Protein AF-A0AA36CEV0-F1 (afdb_monomer_lite)

Organism: NCBI:txid96644

Sequence (222 aa):
MLLPILEVFPPARLTFHHRRHSRRSSLRASFLLAGQSLRKILLIAPLSRHKCCLGCVSLRDAVPLICVIEIIMMAWCAMFAIDFAVNDGVLFFTRELEGRGQRISACLAVFVACSLVVIAVTLFAWYYRRKSFYVLHVLWQLVFVSYVFFLVYLLLMRIFVYKNDASRKIMIPSAITIAVFCTFIGICEMWWLFIMVDALLYDDQKSSRRTSDNEYPSRPHN

pLDDT: mean 70.56, std 20.77, range [30.22, 95.75]

Radius of gyration: 29.28 Å; chains: 1; bounding box: 102×56×80 Å

Foldseek 3Di:
DDDDDDDDDDDDDDDDDDDPDPPPVVVVVVVVVVVVVVVVLPDDDPDDPDADPDHPDDLLNVLVVVLVVLVVVLVVLLVQLVVLVVQVQPDPQFPPRHVPSPVVSVVSVVVSVVSVVLSVLSVVCSVVVPLVSLVVVLVNLVVVLVVLVVVLVVLVCCLPVVVPVPVGGRPNVVSVVSSVVSVVVSVVSVVVSVSSVCVSPPVVVVVVVVVVVVPDDDDDDD

Secondary structure (DSSP, 8-state):
-------------------TTTTHHHHHHHHHHHHHHHHHHTTS-S--SSS-SSTT--HHHHHHHHHHHHHHHHHHHHHHHHHHHHTTT-BTTBSTTTT-HHHHHHHHHHHHHHHHHHHHHHHHHHHTT-GGGHHHHHHHHHHHHHHHHHHHHHHHHHHHTSTT-TTS---HHHHHHHHHHHHHHHHHHHHHHHHHHHHHHHHHHHHHHHHHTTSS------

Structure (mmCIF, N/CA/C/O backbone):
data_AF-A0AA36CEV0-F1
#
_entry.id   AF-A0AA36CEV0-F1
#
loop_
_atom_site.group_PDB
_atom_site.id
_atom_site.type_symbol
_atom_site.label_atom_id
_atom_site.label_alt_id
_atom_site.label_comp_id
_atom_site.label_asym_id
_atom_site.label_entity_id
_atom_site.label_seq_id
_atom_site.pdbx_PDB_ins_code
_atom_site.Cartn_x
_atom_site.Cartn_y
_atom_site.Cartn_z
_atom_site.occupancy
_atom_site.B_iso_or_equiv
_atom_site.auth_seq_id
_atom_site.auth_comp_id
_atom_site.auth_asym_id
_atom_site.auth_atom_id
_atom_site.pdbx_PDB_model_num
ATOM 1 N N . MET A 1 1 ? -74.747 17.725 29.482 1.00 35.94 1 MET A N 1
ATOM 2 C CA . MET A 1 1 ? -74.414 18.023 30.891 1.00 35.94 1 MET A CA 1
ATOM 3 C C . MET A 1 1 ? -73.458 19.211 30.873 1.00 35.94 1 MET A C 1
ATOM 5 O O . MET A 1 1 ? -72.502 19.139 30.120 1.00 35.94 1 MET A O 1
ATOM 9 N N . LEU A 1 2 ? -73.815 20.304 31.556 1.00 32.31 2 LEU A N 1
ATOM 10 C CA . LEU A 1 2 ? -73.087 21.577 31.767 1.00 32.31 2 LEU A CA 1
ATOM 11 C C . LEU A 1 2 ? -71.820 21.897 30.926 1.00 32.31 2 LEU A C 1
ATOM 13 O O . LEU A 1 2 ? -70.733 21.398 31.196 1.00 32.31 2 LEU A O 1
ATOM 17 N N . LEU A 1 3 ? -71.971 22.867 30.014 1.00 35.03 3 LEU A N 1
ATOM 18 C CA . LEU A 1 3 ? -71.009 23.970 29.792 1.00 35.03 3 LEU A CA 1
ATOM 19 C C . LEU A 1 3 ? -71.213 25.024 30.917 1.00 35.03 3 LEU A C 1
ATOM 21 O O . LEU A 1 3 ? -72.284 24.982 31.536 1.00 35.03 3 LEU A O 1
ATOM 25 N N . PRO A 1 4 ? -70.256 25.927 31.247 1.00 48.84 4 PRO A N 1
ATOM 26 C CA . PRO A 1 4 ? -69.634 26.931 30.352 1.00 48.84 4 PRO A CA 1
ATOM 27 C C . PRO A 1 4 ? -68.075 26.940 30.482 1.00 48.84 4 PRO A C 1
ATOM 29 O O . PRO A 1 4 ? -67.533 25.912 30.871 1.00 48.84 4 PRO A O 1
ATOM 32 N N . ILE A 1 5 ? -67.250 27.952 30.141 1.00 34.59 5 ILE A N 1
ATOM 33 C CA . ILE A 1 5 ? -67.443 29.375 29.770 1.00 34.59 5 ILE A CA 1
ATOM 34 C C . ILE A 1 5 ? -66.313 29.889 28.824 1.00 34.59 5 ILE A C 1
ATOM 36 O O . ILE A 1 5 ? -65.571 29.088 28.261 1.00 34.59 5 ILE A O 1
ATOM 40 N N . LEU A 1 6 ? -66.240 31.208 28.601 1.00 30.22 6 LEU A N 1
ATOM 41 C CA . LEU A 1 6 ? -65.290 31.963 27.758 1.00 30.22 6 LEU A CA 1
ATOM 42 C C . LEU A 1 6 ? -63.924 32.164 28.491 1.00 30.22 6 LEU A C 1
ATOM 44 O O . LEU A 1 6 ? -63.806 31.750 29.640 1.00 30.22 6 LEU A O 1
ATOM 48 N N . GLU A 1 7 ? -62.827 32.745 27.975 1.00 30.89 7 GLU A N 1
ATOM 49 C CA . GLU A 1 7 ? -62.503 33.653 26.839 1.00 30.89 7 GLU A CA 1
ATOM 50 C C . GLU A 1 7 ? -60.950 33.529 26.564 1.00 30.89 7 GLU A C 1
ATOM 52 O O . GLU A 1 7 ? -60.333 32.666 27.185 1.00 30.89 7 GLU A O 1
ATOM 57 N N . VAL A 1 8 ? -60.157 34.215 25.709 1.00 32.31 8 VAL A N 1
ATOM 58 C CA . VAL A 1 8 ? -60.214 35.426 24.845 1.00 32.31 8 VAL A CA 1
ATOM 59 C C . VAL A 1 8 ? -59.292 35.242 23.607 1.00 32.31 8 VAL A C 1
ATOM 61 O O . VAL A 1 8 ? -58.334 34.473 23.649 1.00 32.31 8 VAL A O 1
ATOM 64 N N . PHE A 1 9 ? -59.520 36.005 22.529 1.00 31.89 9 PHE A N 1
ATOM 65 C CA . PHE A 1 9 ? -58.636 36.223 21.358 1.00 31.89 9 PHE A CA 1
ATOM 66 C C . PHE A 1 9 ? -58.859 37.668 20.832 1.00 31.89 9 PHE A C 1
ATOM 68 O O . PHE A 1 9 ? -59.974 38.163 20.985 1.00 31.89 9 PHE A O 1
ATOM 75 N N . PRO A 1 10 ? -57.960 38.290 20.032 1.00 57.06 10 PRO A N 1
ATOM 76 C CA . PRO A 1 10 ? -56.497 38.415 20.096 1.00 57.06 10 PRO A CA 1
ATOM 77 C C . PRO A 1 10 ? -56.125 39.930 20.297 1.00 57.06 10 PRO A C 1
ATOM 79 O O . PRO A 1 10 ? -56.764 40.491 21.184 1.00 57.06 10 PRO A O 1
ATOM 82 N N . PRO A 1 11 ? -55.161 40.649 19.633 1.00 44.03 11 PRO A N 1
ATOM 8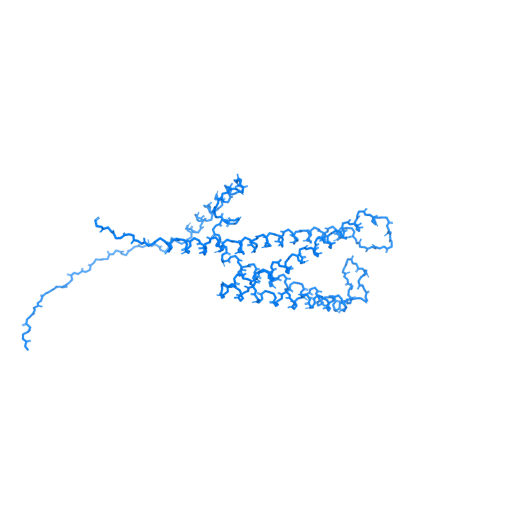3 C CA . PRO A 1 11 ? -54.731 40.619 18.218 1.00 44.03 11 PRO A CA 1
ATOM 84 C C . PRO A 1 11 ? -53.193 40.586 17.988 1.00 44.03 11 PRO A C 1
ATOM 86 O O . PRO A 1 11 ? -52.391 40.490 18.913 1.00 44.03 11 PRO A O 1
ATOM 89 N N . ALA A 1 12 ? -52.767 40.658 16.720 1.00 34.41 12 ALA A N 1
ATOM 90 C CA . ALA A 1 12 ? -51.364 40.559 16.293 1.00 34.41 12 ALA A CA 1
ATOM 91 C C . ALA A 1 12 ? -50.589 41.900 16.280 1.00 34.41 12 ALA A C 1
ATOM 93 O O . ALA A 1 12 ? -51.172 42.979 16.178 1.00 34.41 12 ALA A O 1
ATOM 94 N N . ARG A 1 13 ? -49.246 41.823 16.244 1.00 31.09 13 ARG A N 1
ATOM 95 C CA . ARG A 1 13 ? -48.356 42.904 15.767 1.00 31.09 13 ARG A CA 1
ATOM 96 C C . ARG A 1 13 ? -47.273 42.361 14.834 1.00 31.09 13 ARG A C 1
ATOM 98 O O . ARG A 1 13 ? -46.694 41.312 15.094 1.00 31.09 13 ARG A O 1
ATOM 105 N N . LEU A 1 14 ? -46.993 43.099 13.759 1.00 36.56 14 LEU A N 1
ATOM 106 C CA . LEU A 1 14 ? -45.949 42.774 12.786 1.00 36.56 14 LEU A CA 1
ATOM 107 C C . LEU A 1 14 ? -44.573 43.267 13.259 1.00 36.56 14 LEU A C 1
ATOM 109 O O . LEU A 1 14 ? -44.447 44.400 13.716 1.00 36.56 14 LEU A O 1
ATOM 113 N N . THR A 1 15 ? -43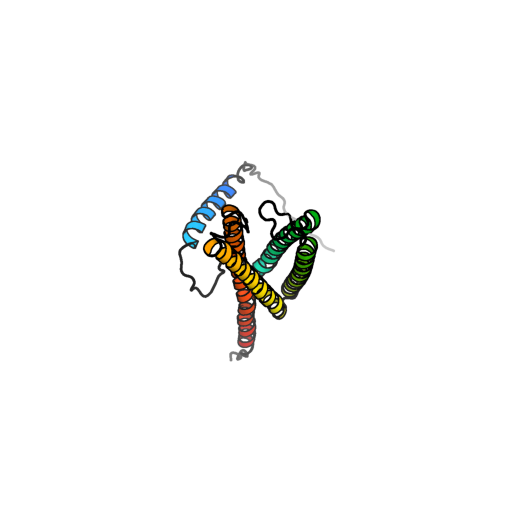.529 42.481 12.992 1.00 35.69 15 THR A N 1
ATOM 114 C CA . THR A 1 15 ? -42.127 42.941 12.917 1.00 35.69 15 THR A CA 1
ATOM 115 C C . THR A 1 15 ? -41.429 42.333 11.695 1.00 35.69 15 THR A C 1
ATOM 117 O O . THR A 1 15 ? -40.500 41.533 11.785 1.00 35.69 15 THR A O 1
ATOM 120 N N . PHE A 1 16 ? -41.890 42.717 10.504 1.00 36.44 16 PHE A N 1
ATOM 121 C CA . PHE A 1 16 ? -41.274 42.320 9.237 1.00 36.44 16 PHE A CA 1
ATOM 122 C C . PHE A 1 16 ? -40.122 43.273 8.885 1.00 36.44 16 PHE A C 1
ATOM 124 O O . PHE A 1 16 ? -40.386 44.378 8.427 1.00 36.44 16 PHE A O 1
ATOM 131 N N . HIS A 1 17 ? -38.853 42.870 9.049 1.00 31.14 17 HIS A N 1
ATOM 132 C CA . HIS A 1 17 ? -37.739 43.549 8.366 1.00 31.14 17 HIS A CA 1
ATOM 133 C C . HIS A 1 17 ? -36.485 42.675 8.153 1.00 31.14 17 HIS A C 1
ATOM 135 O O . HIS A 1 17 ? -35.879 42.156 9.083 1.00 31.14 17 HIS A O 1
ATOM 141 N N . HIS A 1 18 ? -36.070 42.589 6.885 1.00 40.69 18 HIS A N 1
ATOM 142 C CA . HIS A 1 18 ? -34.687 42.468 6.396 1.00 40.69 18 HIS A CA 1
ATOM 143 C C . HIS A 1 18 ? -33.657 41.603 7.166 1.00 40.69 18 HIS A C 1
ATOM 145 O O . HIS A 1 18 ? -32.935 42.099 8.031 1.00 40.69 18 HIS A O 1
ATOM 151 N N . ARG A 1 19 ? -33.393 40.370 6.682 1.00 37.12 19 ARG A N 1
ATOM 152 C CA . ARG A 1 19 ? -32.038 39.760 6.786 1.00 37.12 19 ARG A CA 1
ATOM 153 C C . ARG A 1 19 ? -31.636 38.702 5.737 1.00 37.12 19 ARG A C 1
ATOM 155 O O . ARG A 1 19 ? -30.750 37.886 6.000 1.00 37.12 19 ARG A O 1
ATOM 162 N N . ARG A 1 20 ? -32.156 38.777 4.497 1.00 38.84 20 ARG A N 1
ATOM 163 C CA . ARG A 1 20 ? -31.630 38.042 3.310 1.00 38.84 20 ARG A CA 1
ATOM 164 C C . ARG A 1 20 ? -30.228 38.536 2.864 1.00 38.84 20 ARG A C 1
ATOM 166 O O . ARG A 1 20 ? -30.014 38.859 1.707 1.00 38.84 20 ARG A O 1
ATOM 173 N N . HIS A 1 21 ? -29.263 38.595 3.781 1.00 38.81 21 HIS A N 1
ATOM 174 C CA . HIS A 1 21 ? -27.846 38.887 3.498 1.00 38.81 21 HIS A CA 1
ATOM 175 C C . HIS A 1 21 ? -26.866 38.137 4.426 1.00 38.81 21 HIS A C 1
ATOM 177 O O . HIS A 1 21 ? -25.691 37.975 4.094 1.00 38.81 21 HIS A O 1
ATOM 183 N N . SER A 1 22 ? -27.330 37.602 5.563 1.00 42.97 22 SER A N 1
ATOM 184 C CA . SER A 1 22 ? -26.470 37.049 6.624 1.00 42.97 22 SER A CA 1
ATOM 185 C C . SER A 1 22 ? -26.069 35.568 6.444 1.00 42.97 22 SER A C 1
ATOM 187 O O . SER A 1 22 ? -26.076 34.806 7.408 1.00 42.97 22 SER A O 1
ATOM 189 N N . ARG A 1 23 ? -25.711 35.138 5.222 1.00 40.09 23 ARG A N 1
ATOM 190 C CA . ARG A 1 23 ? -25.109 33.801 4.967 1.00 40.09 23 ARG A CA 1
ATOM 191 C C . ARG A 1 23 ? -23.680 33.832 4.405 1.00 40.09 23 ARG A C 1
ATOM 193 O O . ARG A 1 23 ? -22.934 32.890 4.640 1.00 40.09 23 ARG A O 1
ATOM 200 N N . ARG A 1 24 ? -23.255 34.901 3.712 1.00 42.41 24 ARG A N 1
ATOM 201 C CA . ARG A 1 24 ? -21.887 34.996 3.143 1.00 42.41 24 ARG A CA 1
ATOM 202 C C . ARG A 1 24 ? -20.823 35.502 4.132 1.00 42.41 24 ARG A C 1
ATOM 204 O O . ARG A 1 24 ? -19.645 35.221 3.937 1.00 42.41 24 ARG A O 1
ATOM 211 N N . SER A 1 25 ? -21.218 36.205 5.195 1.00 41.50 25 SER A N 1
ATOM 212 C CA . SER A 1 25 ? -20.314 36.694 6.250 1.00 41.50 25 SER A CA 1
ATOM 213 C C . SER A 1 25 ? -19.829 35.579 7.186 1.00 41.50 25 SER A C 1
ATOM 215 O O . SER A 1 25 ? -18.637 35.495 7.467 1.00 41.50 25 SER A O 1
ATOM 217 N N . SER A 1 26 ? -20.736 34.690 7.610 1.00 52.12 26 SER A N 1
ATOM 218 C CA . SER A 1 26 ? -20.443 33.575 8.526 1.00 52.12 26 SER A CA 1
ATOM 219 C C . SER A 1 26 ? -19.318 32.668 8.009 1.00 52.12 26 SER A C 1
ATOM 221 O O . SER A 1 26 ? -18.332 32.472 8.713 1.00 52.12 26 SER A O 1
ATOM 223 N N . LEU A 1 27 ? -19.403 32.199 6.758 1.00 50.50 27 LEU A N 1
ATOM 224 C CA . LEU A 1 27 ? -18.407 31.287 6.180 1.00 50.50 27 LEU A CA 1
ATOM 225 C C . LEU A 1 27 ? -16.991 31.886 6.142 1.00 50.50 27 LEU A C 1
ATOM 227 O O . LEU A 1 27 ? -16.026 31.185 6.438 1.00 50.50 27 LEU A O 1
ATOM 231 N N . ARG A 1 28 ? -16.848 33.184 5.831 1.00 47.88 28 ARG A N 1
ATOM 232 C CA . ARG A 1 28 ? -15.534 33.854 5.830 1.00 47.88 28 ARG A CA 1
ATOM 233 C C . ARG A 1 28 ? -14.958 34.002 7.241 1.00 47.88 28 ARG A C 1
ATOM 235 O O . ARG A 1 28 ? -13.761 33.795 7.416 1.00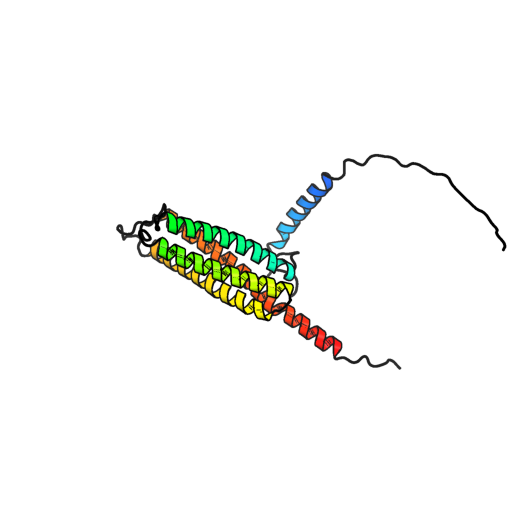 47.88 28 ARG A O 1
ATOM 242 N N . ALA A 1 29 ? -15.792 34.294 8.241 1.00 52.66 29 ALA A N 1
ATOM 243 C CA . ALA A 1 29 ? -15.356 34.332 9.638 1.00 52.66 29 ALA A CA 1
ATOM 244 C C . ALA A 1 29 ? -14.885 32.948 10.124 1.00 52.66 29 ALA A C 1
ATOM 246 O O . ALA A 1 29 ? -13.806 32.839 10.704 1.00 52.66 29 ALA A O 1
ATOM 247 N N . SER A 1 30 ? -15.632 31.881 9.813 1.00 52.47 30 SER A N 1
ATOM 248 C CA . SER A 1 30 ? -15.243 30.502 10.139 1.00 52.47 30 SER A CA 1
ATOM 249 C C . SER A 1 30 ? -13.919 30.089 9.483 1.00 52.47 30 SER A C 1
ATOM 251 O O . SER A 1 30 ? -13.073 29.506 10.156 1.00 52.47 30 SER A O 1
ATOM 253 N N . PHE A 1 31 ? -13.694 30.436 8.209 1.00 51.94 31 PHE A N 1
ATOM 254 C CA . PHE A 1 31 ? -12.428 30.144 7.520 1.00 51.94 31 PHE A CA 1
ATOM 255 C C . PHE A 1 31 ? -11.226 30.894 8.116 1.00 51.94 31 PHE A C 1
ATOM 257 O O . PHE A 1 31 ? -10.154 30.309 8.264 1.00 51.94 31 PHE A O 1
ATOM 264 N N . LEU A 1 32 ? -11.388 32.167 8.495 1.00 50.97 32 LEU A N 1
ATOM 265 C CA . LEU A 1 32 ? -10.309 32.948 9.114 1.00 50.97 32 LEU A CA 1
ATOM 266 C C . LEU A 1 32 ? -9.961 32.440 10.523 1.00 50.97 32 LEU A C 1
ATOM 268 O O . LEU A 1 32 ? -8.780 32.332 10.858 1.00 50.97 32 LEU A O 1
ATOM 272 N N . LEU A 1 33 ? -10.965 32.054 11.317 1.00 51.00 33 LEU A N 1
ATOM 273 C CA . LEU A 1 33 ? -10.760 31.433 12.631 1.00 51.00 33 LEU A CA 1
ATOM 274 C C . LEU A 1 33 ? -10.093 30.051 12.516 1.00 51.00 33 LEU A C 1
ATOM 276 O O . LEU A 1 33 ? -9.173 29.756 13.279 1.00 51.00 33 LEU A O 1
ATOM 280 N N . ALA A 1 34 ? -10.478 29.235 11.529 1.00 51.91 34 ALA A N 1
ATOM 281 C CA . ALA A 1 34 ? -9.804 27.969 11.238 1.00 51.91 34 ALA A CA 1
ATOM 282 C C . ALA A 1 34 ? -8.327 28.185 10.851 1.00 51.91 34 ALA A C 1
ATOM 284 O O . ALA A 1 34 ? -7.442 27.535 11.407 1.00 51.91 34 ALA A O 1
ATOM 285 N N . GLY A 1 35 ? -8.038 29.154 9.973 1.00 47.81 35 GLY A N 1
ATOM 286 C CA . GLY A 1 35 ? -6.669 29.497 9.568 1.00 47.81 35 GLY A CA 1
ATOM 287 C C . GLY A 1 35 ? -5.781 29.981 10.723 1.00 47.81 35 GLY A C 1
ATOM 288 O O . GLY A 1 35 ? -4.604 29.622 10.788 1.00 47.81 35 GLY A O 1
ATOM 289 N N . GLN A 1 36 ? -6.335 30.743 11.673 1.00 46.41 36 GLN A N 1
ATOM 290 C CA . GLN A 1 36 ? -5.613 31.135 12.891 1.00 46.41 36 GLN A CA 1
ATOM 291 C C . GLN A 1 36 ? -5.437 29.974 13.884 1.00 46.41 36 GLN A C 1
ATOM 293 O O . GLN A 1 36 ? -4.426 29.930 14.586 1.00 46.41 36 GLN A O 1
ATOM 298 N N . SER A 1 37 ? -6.371 29.018 13.922 1.00 47.44 37 SER A N 1
ATOM 299 C CA . SER A 1 37 ? -6.265 27.813 14.752 1.00 47.44 37 SER A CA 1
ATOM 300 C C . SER A 1 37 ? -5.142 26.882 14.275 1.00 47.44 37 SER A C 1
ATOM 302 O O . SER A 1 37 ? -4.293 26.502 15.084 1.00 47.44 37 SER A O 1
ATOM 304 N N . LEU A 1 38 ? -5.050 26.600 12.963 1.00 45.38 38 LEU A N 1
ATOM 305 C CA . LEU A 1 38 ? -4.004 25.731 12.394 1.00 45.38 38 LEU A CA 1
ATOM 306 C C . LEU A 1 38 ? -2.584 26.168 12.795 1.00 45.38 38 LEU A C 1
ATOM 308 O O . LEU A 1 38 ? -1.766 25.331 13.173 1.00 45.38 38 LEU A O 1
ATOM 312 N N . ARG A 1 39 ? -2.295 27.478 12.776 1.00 44.81 39 ARG A N 1
ATOM 313 C CA . ARG A 1 39 ? -0.961 28.013 13.112 1.00 44.81 39 ARG A CA 1
ATOM 314 C C . ARG A 1 39 ? -0.518 27.783 14.564 1.00 44.81 39 ARG A C 1
ATOM 316 O O . ARG A 1 39 ? 0.669 27.927 14.833 1.00 44.81 39 ARG A O 1
ATOM 323 N N . LYS A 1 40 ? -1.420 27.428 15.488 1.00 37.69 40 LYS A N 1
ATOM 324 C CA . LYS A 1 40 ? -1.073 27.100 16.888 1.00 37.69 40 LYS A CA 1
ATOM 325 C C . LYS A 1 40 ? -1.007 25.598 17.181 1.00 37.69 40 LYS A C 1
ATOM 327 O O . LYS A 1 40 ? -0.493 25.220 18.227 1.00 37.69 40 LYS A O 1
ATOM 332 N N . ILE A 1 41 ? -1.505 24.750 16.281 1.00 48.06 41 ILE A N 1
ATOM 333 C CA . ILE A 1 41 ? -1.546 23.289 16.472 1.00 48.06 41 ILE A CA 1
ATOM 334 C C . ILE A 1 41 ? -0.213 22.627 16.071 1.00 48.06 41 ILE A C 1
ATOM 336 O O . ILE A 1 41 ? 0.140 21.585 16.608 1.00 48.06 41 ILE A O 1
ATOM 340 N N . LEU A 1 42 ? 0.571 23.259 15.192 1.00 44.16 42 LEU A N 1
ATOM 341 C CA . LEU A 1 42 ? 1.800 22.692 14.617 1.00 44.16 42 LEU A CA 1
ATOM 342 C C . LEU A 1 42 ? 3.032 22.655 15.557 1.00 44.16 42 LEU A C 1
ATOM 344 O O . LEU A 1 42 ? 4.129 22.367 15.087 1.00 44.16 42 LEU A O 1
ATOM 348 N N . LEU A 1 43 ? 2.905 23.034 16.838 1.00 42.81 43 LEU A N 1
ATOM 349 C CA . LEU A 1 43 ? 4.065 23.430 17.661 1.00 42.81 43 LEU A CA 1
ATOM 350 C C . LEU A 1 43 ? 3.969 23.085 19.166 1.00 42.81 43 LEU A C 1
ATOM 352 O O . LEU A 1 43 ? 4.587 23.754 19.990 1.00 42.81 43 LEU A O 1
ATOM 356 N N . ILE A 1 44 ? 3.199 22.056 19.550 1.00 39.91 44 ILE A N 1
ATOM 357 C CA . ILE A 1 44 ? 3.091 21.593 20.951 1.00 39.91 44 ILE A CA 1
ATOM 358 C C . ILE A 1 44 ? 3.316 20.071 21.041 1.00 39.91 44 ILE A C 1
ATOM 360 O O . ILE A 1 44 ? 2.894 19.316 20.171 1.00 39.91 44 ILE A O 1
ATOM 364 N N . ALA A 1 45 ? 4.033 19.646 22.088 1.00 32.94 45 ALA A N 1
ATOM 365 C CA . ALA A 1 45 ? 4.679 18.337 22.223 1.00 32.94 45 ALA A CA 1
ATOM 366 C C . ALA A 1 45 ? 3.731 17.108 22.283 1.00 32.94 45 ALA A C 1
ATOM 368 O O . ALA A 1 45 ? 2.617 17.206 22.805 1.00 32.94 45 ALA A O 1
ATOM 369 N N . PRO A 1 46 ? 4.194 15.915 21.847 1.00 42.53 46 PRO A N 1
ATOM 370 C CA . PRO A 1 46 ? 3.373 14.709 21.682 1.00 42.53 46 PRO A CA 1
ATOM 371 C C . PRO A 1 46 ? 3.173 13.905 22.986 1.00 42.53 46 PRO A C 1
ATOM 373 O O . PRO A 1 46 ? 3.317 12.687 22.990 1.00 42.53 46 PRO A O 1
ATOM 376 N N . LEU A 1 47 ? 2.873 14.564 24.114 1.00 43.25 47 LEU A N 1
ATOM 377 C CA . LEU A 1 47 ? 2.798 13.900 25.430 1.00 43.25 47 LEU A CA 1
ATOM 378 C C . LEU A 1 47 ? 1.606 14.344 26.307 1.00 43.25 47 LEU A C 1
ATOM 380 O O . LEU A 1 47 ? 1.734 14.536 27.515 1.00 43.25 47 LEU A O 1
ATOM 384 N N . SER A 1 48 ? 0.421 14.493 25.705 1.00 40.09 48 SER A N 1
ATOM 385 C CA . SER A 1 48 ? -0.841 14.745 26.422 1.00 40.09 48 SER A CA 1
ATOM 386 C C . SER A 1 48 ? -1.777 13.539 26.335 1.00 40.09 48 SER A C 1
ATOM 388 O O . SER A 1 48 ? -2.022 13.007 25.257 1.00 40.09 48 SER A O 1
ATOM 390 N N . ARG A 1 49 ? -2.337 13.113 27.475 1.00 44.75 49 ARG A N 1
ATOM 391 C CA . ARG A 1 49 ? -3.045 11.824 27.634 1.00 44.75 49 ARG A CA 1
ATOM 392 C C . ARG A 1 49 ? -4.438 11.746 26.981 1.00 44.75 49 ARG A C 1
ATOM 394 O O . ARG A 1 49 ? -5.127 10.747 27.159 1.00 44.75 49 ARG A O 1
ATOM 401 N N . HIS A 1 50 ? -4.871 12.786 26.263 1.00 51.25 50 HIS A N 1
ATOM 402 C CA . HIS A 1 50 ? -6.150 12.831 25.551 1.00 51.25 50 HIS A CA 1
ATOM 403 C C . HIS A 1 50 ? -6.102 13.738 24.309 1.00 51.25 50 HIS A C 1
ATOM 405 O O . HIS A 1 50 ? -5.586 14.851 24.380 1.00 51.25 50 HIS A O 1
ATOM 411 N N . LYS A 1 51 ? -6.825 13.301 23.260 1.00 42.38 51 LYS A N 1
ATOM 412 C CA . LYS A 1 51 ? -7.149 13.980 21.982 1.00 42.38 51 LYS A CA 1
ATOM 413 C C . LYS A 1 51 ? -6.095 13.865 20.866 1.00 42.38 51 LYS A C 1
ATOM 415 O O . LYS A 1 51 ? -5.272 14.749 20.686 1.00 42.38 51 LYS A O 1
ATOM 420 N N . CYS A 1 52 ? -6.270 12.805 20.074 1.00 49.78 52 CYS A N 1
ATOM 421 C CA . CYS A 1 52 ? -6.212 12.759 18.606 1.00 49.78 52 CYS A CA 1
ATOM 422 C C . CYS A 1 52 ? -5.081 13.531 17.893 1.00 49.78 52 CYS A C 1
ATOM 424 O O . CYS A 1 52 ? -5.121 14.756 17.786 1.00 49.78 52 CYS A O 1
ATOM 426 N N . CYS A 1 53 ? -4.167 12.798 17.247 1.00 46.41 53 CYS A N 1
ATOM 427 C CA . CYS A 1 53 ? -3.081 13.355 16.426 1.00 46.41 53 CYS A CA 1
ATOM 428 C C . CYS A 1 53 ? -3.545 14.151 15.184 1.00 46.41 53 CYS A C 1
ATOM 430 O O . CYS A 1 53 ? -2.748 14.880 14.601 1.00 46.41 53 CYS A O 1
ATOM 432 N N . LEU A 1 54 ? -4.831 14.081 14.815 1.00 46.84 54 LEU A N 1
ATOM 433 C CA . LEU A 1 54 ? -5.526 15.189 14.155 1.00 46.84 54 LEU A CA 1
ATOM 434 C C . LEU A 1 54 ? -6.610 15.717 15.097 1.00 46.84 54 LEU A C 1
ATOM 436 O O . LEU A 1 54 ? -7.538 14.991 15.464 1.00 46.84 54 LEU A O 1
ATOM 440 N N . GLY A 1 55 ? -6.515 16.996 15.460 1.00 44.91 55 GLY A N 1
ATOM 441 C CA . GLY A 1 55 ? -7.521 17.657 16.284 1.00 44.91 55 GLY A CA 1
ATOM 442 C C . GLY A 1 55 ? -8.924 17.552 15.672 1.00 44.91 55 GLY A C 1
ATOM 443 O O . GLY A 1 55 ? -9.103 17.736 14.471 1.00 44.91 55 GLY A O 1
ATOM 444 N N . CYS A 1 56 ? -9.914 17.290 16.527 1.00 48.88 56 CYS A N 1
ATOM 445 C CA . CYS A 1 56 ? -11.352 17.200 16.226 1.00 48.88 56 CYS A CA 1
ATOM 446 C C . CYS A 1 56 ? -11.875 15.941 15.503 1.00 48.88 56 CYS A C 1
ATOM 448 O O . CYS A 1 56 ? -13.092 15.769 15.497 1.00 48.88 56 CYS A O 1
ATOM 450 N N . VAL A 1 57 ? -11.045 15.033 14.974 1.00 56.97 57 VAL A N 1
ATOM 451 C CA . VAL A 1 57 ? -11.547 13.743 14.444 1.00 56.97 57 VAL A CA 1
ATOM 452 C C . VAL A 1 57 ? -11.601 12.699 15.562 1.00 56.97 57 VAL A C 1
ATOM 454 O O . VAL A 1 57 ? -10.631 12.499 16.292 1.00 56.97 57 VAL A O 1
ATOM 457 N N . SER A 1 58 ? -12.741 12.023 15.715 1.00 64.94 58 SER A N 1
ATOM 458 C CA . SER A 1 58 ? -12.876 10.866 16.606 1.00 64.94 58 SER A CA 1
ATOM 459 C C . SER A 1 58 ? -12.132 9.668 16.018 1.00 64.94 58 SER A C 1
ATOM 461 O O . SER A 1 58 ? -12.306 9.354 14.842 1.00 64.94 58 SER A O 1
ATOM 463 N N . LEU A 1 59 ? -11.372 8.937 16.837 1.00 66.00 59 LEU A N 1
ATOM 464 C CA . LEU A 1 59 ? -10.656 7.721 16.417 1.00 66.00 59 LEU A CA 1
ATOM 465 C C . LEU A 1 59 ? -11.596 6.678 15.770 1.00 66.00 59 LEU A C 1
ATOM 467 O O . LEU A 1 59 ? -11.210 5.957 14.857 1.00 66.00 59 LEU A O 1
ATOM 471 N N . ARG A 1 60 ? -12.869 6.665 16.191 1.00 69.25 60 ARG A N 1
ATOM 472 C CA . ARG A 1 60 ? -13.933 5.818 15.632 1.00 69.25 60 ARG A CA 1
ATOM 473 C C . ARG A 1 60 ? -14.373 6.220 14.222 1.00 69.25 60 ARG A C 1
ATOM 475 O O . ARG A 1 60 ? -14.828 5.358 13.479 1.00 69.25 60 ARG A O 1
ATOM 482 N N . ASP A 1 61 ? -14.226 7.487 13.858 1.00 77.56 61 ASP A N 1
ATOM 483 C CA . ASP A 1 61 ? -14.657 8.026 12.562 1.00 77.56 61 ASP A CA 1
ATOM 484 C C . ASP A 1 61 ? -13.481 8.074 11.564 1.00 77.56 61 ASP A C 1
ATOM 486 O O . ASP A 1 61 ? -13.688 8.150 10.355 1.00 77.56 61 ASP A O 1
ATOM 490 N N . ALA A 1 62 ? -12.242 7.955 12.061 1.00 83.50 62 ALA A N 1
ATOM 491 C CA . ALA A 1 62 ? -11.036 7.822 11.246 1.00 83.50 62 ALA A CA 1
ATOM 492 C C . ALA A 1 62 ? -10.976 6.485 10.481 1.00 83.50 62 ALA A C 1
ATOM 494 O O . ALA A 1 62 ? -10.598 6.481 9.316 1.00 83.50 62 ALA A O 1
ATOM 495 N N . VAL A 1 63 ? -11.389 5.370 11.099 1.00 85.69 63 VAL A N 1
ATOM 496 C CA . VAL A 1 63 ? -11.364 4.020 10.491 1.00 85.69 63 VAL A CA 1
ATOM 497 C C . VAL A 1 63 ? -12.066 3.950 9.119 1.00 85.69 63 VAL A C 1
ATOM 499 O O . VAL A 1 63 ? -11.403 3.582 8.151 1.00 85.69 63 VAL A O 1
ATOM 502 N N . PRO A 1 64 ? -13.353 4.332 8.959 1.00 87.38 64 PRO A N 1
ATOM 503 C CA . PRO A 1 64 ? -14.009 4.280 7.650 1.00 87.38 64 PRO A CA 1
ATOM 504 C C . PRO A 1 64 ? -13.418 5.283 6.647 1.00 87.38 64 PRO A C 1
ATOM 506 O O . PRO A 1 64 ? -13.439 5.020 5.448 1.00 87.38 64 PRO A O 1
ATOM 509 N N . LEU A 1 65 ? -12.864 6.409 7.113 1.00 88.38 65 LEU A N 1
ATOM 510 C CA . LEU A 1 65 ? -12.187 7.384 6.254 1.00 88.38 65 LEU A CA 1
ATOM 511 C C . LEU A 1 65 ? -10.863 6.830 5.702 1.00 88.38 65 LEU A C 1
ATOM 513 O O . LEU A 1 65 ? -10.576 7.038 4.525 1.00 88.38 65 LEU A O 1
ATOM 517 N N . ILE A 1 66 ? -10.102 6.089 6.513 1.00 87.50 66 ILE A N 1
ATOM 518 C CA . ILE A 1 66 ? -8.907 5.355 6.073 1.00 87.50 66 ILE A CA 1
ATOM 519 C C . ILE A 1 66 ? -9.307 4.324 5.010 1.00 87.50 66 ILE A C 1
ATOM 521 O O . ILE A 1 66 ? -8.798 4.393 3.897 1.00 87.50 66 ILE A O 1
ATOM 525 N N . CYS A 1 67 ? -10.312 3.480 5.271 1.00 90.50 67 CYS A N 1
ATOM 526 C CA . CYS A 1 67 ? -10.768 2.479 4.299 1.00 90.50 67 CYS A CA 1
ATOM 527 C C . CYS A 1 67 ? -11.264 3.069 2.964 1.00 90.50 67 CYS A C 1
ATOM 529 O O . CYS A 1 67 ? -11.091 2.449 1.917 1.00 90.50 67 CYS A O 1
ATOM 531 N N . VAL A 1 68 ? -11.845 4.275 2.956 1.00 92.19 68 VAL A N 1
ATOM 532 C CA . VAL A 1 68 ? -12.199 4.975 1.705 1.00 92.19 68 VAL A CA 1
ATOM 533 C C . VAL A 1 68 ? -10.953 5.430 0.935 1.00 92.19 68 VAL A C 1
ATOM 535 O O . VAL A 1 68 ? -10.921 5.301 -0.289 1.00 92.19 68 VAL A O 1
ATOM 538 N N . ILE A 1 69 ? -9.920 5.929 1.622 1.00 89.88 69 ILE A N 1
ATOM 539 C CA . ILE A 1 69 ? -8.643 6.306 0.993 1.00 89.88 69 ILE A CA 1
ATOM 540 C C . ILE A 1 69 ? -7.926 5.061 0.453 1.00 89.88 69 ILE A C 1
ATOM 542 O O . ILE A 1 69 ? -7.471 5.072 -0.690 1.00 89.88 69 ILE A O 1
ATOM 546 N N . GLU A 1 70 ? -7.903 3.971 1.221 1.00 90.81 70 GLU A N 1
ATOM 547 C CA . GLU A 1 70 ? -7.365 2.674 0.799 1.00 90.81 70 GLU A CA 1
ATOM 548 C C . GLU A 1 70 ? -8.054 2.180 -0.478 1.00 90.81 70 GLU A C 1
ATOM 550 O O . GLU A 1 70 ? -7.373 1.859 -1.444 1.00 90.81 70 GLU A O 1
ATOM 555 N N . ILE A 1 71 ? -9.391 2.204 -0.556 1.00 93.38 71 ILE A N 1
ATOM 556 C CA . ILE A 1 71 ? -10.134 1.809 -1.769 1.00 93.38 71 ILE A CA 1
ATOM 557 C C . ILE A 1 71 ? -9.739 2.659 -2.993 1.00 93.38 71 ILE A C 1
ATOM 559 O O . ILE A 1 71 ? -9.617 2.119 -4.094 1.00 93.38 71 ILE A O 1
ATOM 563 N N . ILE A 1 72 ? -9.481 3.961 -2.824 1.00 91.31 72 ILE A N 1
ATOM 564 C CA . ILE A 1 72 ? -9.003 4.837 -3.911 1.00 91.31 72 ILE A CA 1
ATOM 565 C C . ILE A 1 72 ? -7.579 4.443 -4.343 1.00 91.31 72 ILE A C 1
ATOM 567 O O . ILE A 1 72 ? -7.314 4.324 -5.542 1.00 91.31 72 ILE A O 1
ATOM 571 N N . MET A 1 73 ? -6.684 4.167 -3.390 1.00 89.00 73 MET A N 1
ATOM 572 C CA . MET A 1 73 ? -5.326 3.675 -3.665 1.00 89.00 73 MET A CA 1
ATOM 573 C C . MET A 1 73 ? -5.345 2.297 -4.348 1.00 89.00 73 MET A C 1
ATOM 575 O O . MET A 1 73 ? -4.590 2.063 -5.293 1.00 89.00 73 MET A O 1
ATOM 579 N N . MET A 1 74 ? -6.258 1.404 -3.949 1.00 91.06 74 MET A N 1
ATOM 580 C CA . MET A 1 74 ? -6.459 0.104 -4.593 1.00 91.06 74 MET A CA 1
ATOM 581 C C . MET A 1 74 ? -7.001 0.246 -6.021 1.00 91.06 74 MET A C 1
ATOM 583 O O . MET A 1 74 ? -6.573 -0.498 -6.902 1.00 91.06 74 MET A O 1
ATOM 587 N N . ALA A 1 75 ? -7.880 1.218 -6.289 1.00 92.12 75 ALA A N 1
ATOM 588 C CA . ALA A 1 75 ? -8.343 1.517 -7.645 1.00 92.12 75 ALA A CA 1
ATOM 589 C C . ALA A 1 75 ? -7.202 2.036 -8.542 1.00 92.12 75 ALA A C 1
ATOM 591 O O . ALA A 1 75 ? -7.093 1.628 -9.698 1.00 92.12 75 ALA A O 1
ATOM 592 N N . TRP A 1 76 ? -6.302 2.873 -8.011 1.00 89.44 76 TRP A N 1
ATOM 593 C CA . TRP A 1 76 ? -5.083 3.284 -8.722 1.00 89.44 76 TRP A CA 1
ATOM 594 C C . TRP A 1 76 ? -4.144 2.095 -8.978 1.00 89.44 76 TRP A C 1
ATOM 596 O O . TRP A 1 76 ? -3.658 1.929 -10.095 1.00 89.44 76 TRP A O 1
ATOM 606 N N . CYS A 1 77 ? -3.948 1.221 -7.987 1.00 89.19 77 CYS A N 1
ATOM 607 C CA . CYS A 1 77 ? -3.177 -0.017 -8.133 1.00 89.19 77 CYS A CA 1
ATOM 608 C C . CYS A 1 77 ? -3.758 -0.938 -9.226 1.00 89.19 77 CYS A C 1
ATOM 610 O O . CYS A 1 77 ? -3.012 -1.461 -10.053 1.00 89.19 77 CYS A O 1
ATOM 612 N N . ALA A 1 78 ? -5.086 -1.071 -9.293 1.00 91.88 78 ALA A N 1
ATOM 613 C CA . ALA A 1 78 ? -5.774 -1.838 -10.329 1.00 91.88 78 ALA A CA 1
ATOM 614 C C . ALA A 1 78 ? -5.611 -1.225 -11.734 1.00 91.88 78 ALA A C 1
ATOM 616 O O . ALA A 1 78 ? -5.398 -1.968 -12.691 1.00 91.88 78 ALA A O 1
ATOM 617 N N . MET A 1 79 ? -5.633 0.108 -11.876 1.00 91.25 79 MET A N 1
ATOM 618 C CA . MET A 1 79 ? -5.330 0.762 -13.160 1.00 91.25 79 MET A CA 1
ATOM 619 C C . MET A 1 79 ? -3.898 0.465 -13.627 1.00 91.25 79 MET A C 1
ATOM 621 O O . MET A 1 79 ? -3.708 0.102 -14.786 1.00 91.25 79 MET A O 1
ATOM 625 N N . PHE A 1 80 ? -2.903 0.523 -12.732 1.00 86.94 80 PHE A N 1
ATOM 626 C CA . PHE A 1 80 ? -1.537 0.099 -13.066 1.00 86.94 80 PHE A CA 1
ATOM 627 C C . PHE A 1 80 ? -1.465 -1.388 -13.439 1.00 86.94 80 PHE A C 1
ATOM 629 O O . PHE A 1 80 ? -0.772 -1.739 -14.389 1.00 86.94 80 PHE A O 1
ATOM 636 N N . ALA A 1 81 ? -2.191 -2.270 -12.745 1.00 89.00 81 ALA A N 1
ATOM 637 C CA . ALA A 1 81 ? -2.232 -3.694 -13.083 1.00 89.00 81 ALA A CA 1
ATOM 638 C C . ALA A 1 81 ? -2.800 -3.948 -14.494 1.00 89.00 81 ALA A C 1
ATOM 640 O O . ALA A 1 81 ? -2.298 -4.819 -15.205 1.00 89.00 81 ALA A O 1
ATOM 641 N N . ILE A 1 82 ? -3.808 -3.181 -14.919 1.00 90.38 82 ILE A N 1
ATOM 642 C CA . ILE A 1 82 ? -4.359 -3.245 -16.281 1.00 90.38 82 ILE A CA 1
ATOM 643 C C . ILE A 1 82 ? -3.329 -2.743 -17.303 1.00 90.38 82 ILE A C 1
ATOM 645 O O . ILE A 1 82 ? -3.093 -3.426 -18.297 1.00 90.38 82 ILE A O 1
ATOM 649 N N . ASP A 1 83 ? -2.661 -1.617 -17.040 1.00 88.19 83 ASP A N 1
ATOM 650 C CA . ASP A 1 83 ? -1.601 -1.084 -17.911 1.00 88.19 83 ASP A CA 1
ATOM 651 C C . ASP A 1 83 ? -0.451 -2.095 -18.098 1.00 88.19 83 ASP A C 1
ATOM 653 O O . ASP A 1 83 ? -0.049 -2.390 -19.224 1.00 88.19 83 ASP A O 1
ATOM 657 N N . PHE A 1 84 ? -0.017 -2.748 -17.011 1.00 85.88 84 PHE A N 1
ATOM 658 C CA . PHE A 1 84 ? 0.954 -3.847 -17.052 1.00 85.88 84 PHE A CA 1
ATOM 659 C C . PHE A 1 84 ? 0.501 -5.033 -17.919 1.00 85.88 84 PHE A C 1
ATOM 661 O O . PHE A 1 84 ? 1.345 -5.641 -18.575 1.00 85.88 84 PHE A O 1
ATOM 668 N N . ALA A 1 85 ? -0.790 -5.380 -17.936 1.00 88.75 85 ALA A N 1
ATOM 669 C CA . ALA A 1 85 ? -1.311 -6.466 -18.771 1.00 88.75 85 ALA A CA 1
ATOM 670 C C . ALA A 1 85 ? -1.400 -6.081 -20.256 1.00 88.75 85 ALA A C 1
ATOM 672 O O . ALA A 1 85 ? -1.078 -6.902 -21.115 1.00 88.75 85 ALA A O 1
ATOM 673 N N . VAL A 1 86 ? -1.833 -4.852 -20.555 1.00 89.62 86 VAL A N 1
ATOM 674 C CA . VAL A 1 86 ? -2.037 -4.356 -21.928 1.00 89.62 86 VAL A CA 1
ATOM 675 C C . VAL A 1 86 ? -0.706 -4.060 -22.622 1.00 89.62 86 VAL A C 1
ATOM 677 O O . VAL A 1 86 ? -0.520 -4.450 -23.772 1.00 89.62 86 VAL A O 1
ATOM 680 N N . ASN A 1 87 ? 0.240 -3.435 -21.917 1.00 86.56 87 ASN A N 1
ATOM 681 C CA . ASN A 1 87 ? 1.546 -3.040 -22.459 1.00 86.56 87 ASN A CA 1
ATOM 682 C C . ASN A 1 87 ? 2.638 -4.118 -22.267 1.00 86.56 87 ASN A C 1
ATOM 684 O O . ASN A 1 87 ? 3.814 -3.843 -22.486 1.00 86.56 87 ASN A O 1
ATOM 688 N N . ASP A 1 88 ? 2.279 -5.309 -21.770 1.00 84.44 88 ASP A N 1
ATOM 689 C CA . ASP A 1 88 ? 3.170 -6.407 -21.334 1.00 84.44 88 ASP A CA 1
ATOM 690 C C . ASP A 1 88 ? 4.445 -5.966 -20.574 1.00 84.44 88 ASP A C 1
ATOM 692 O O . ASP A 1 88 ? 5.545 -6.500 -20.739 1.00 84.44 88 ASP A O 1
ATOM 696 N N . GLY A 1 89 ? 4.286 -4.968 -19.700 1.00 68.81 89 GLY A N 1
ATOM 697 C CA . GLY A 1 89 ? 5.360 -4.422 -18.867 1.00 68.81 89 GLY A CA 1
ATOM 698 C C . GLY A 1 89 ? 6.276 -3.399 -19.542 1.00 68.81 89 GLY A C 1
ATOM 699 O O . GLY A 1 89 ? 7.232 -2.948 -18.906 1.00 68.81 89 GLY A O 1
ATOM 700 N N . VAL A 1 90 ? 5.969 -2.967 -20.769 1.00 71.88 90 VAL A N 1
ATOM 701 C CA . VAL A 1 90 ? 6.580 -1.785 -21.394 1.00 71.88 90 VAL A CA 1
ATOM 702 C C . VAL A 1 90 ? 6.070 -0.521 -20.694 1.00 71.88 90 VAL A C 1
ATOM 704 O O . VAL A 1 90 ? 5.066 0.076 -21.074 1.00 71.88 90 VAL A O 1
ATOM 707 N N . LEU A 1 91 ? 6.787 -0.094 -19.655 1.00 69.38 91 LEU A N 1
ATOM 708 C CA . LEU A 1 91 ? 6.588 1.210 -19.028 1.00 69.38 91 LEU A CA 1
ATOM 709 C C . LEU A 1 91 ? 7.364 2.291 -19.787 1.00 69.38 91 LEU A C 1
ATOM 711 O O . LEU A 1 91 ? 8.500 2.076 -20.209 1.00 69.38 91 LEU A O 1
ATOM 715 N N . PHE A 1 92 ? 6.819 3.510 -19.813 1.00 56.12 92 PHE A N 1
ATOM 716 C CA . PHE A 1 92 ? 7.433 4.716 -20.405 1.00 56.12 92 PHE A CA 1
ATOM 717 C C . PHE A 1 92 ? 8.881 5.023 -19.952 1.00 56.12 92 PHE A C 1
ATOM 719 O O . PHE A 1 92 ? 9.562 5.842 -20.567 1.00 56.12 92 PHE A O 1
ATOM 726 N N . PHE A 1 93 ? 9.351 4.393 -18.869 1.00 57.38 93 PHE A N 1
ATOM 727 C CA . PHE A 1 93 ? 10.622 4.688 -18.203 1.00 57.38 93 PHE A CA 1
ATOM 728 C C . PHE A 1 93 ? 11.530 3.463 -17.973 1.00 57.38 93 PHE A C 1
ATOM 730 O O . PHE A 1 93 ? 12.627 3.623 -17.433 1.00 57.38 93 PHE A O 1
ATOM 737 N N . THR A 1 94 ? 11.106 2.247 -18.350 1.00 63.03 94 THR A N 1
ATOM 738 C CA . THR A 1 94 ? 11.923 1.028 -18.201 1.00 63.03 94 THR A CA 1
ATOM 739 C C . THR A 1 94 ? 11.472 -0.117 -19.113 1.00 63.03 94 THR A C 1
ATOM 741 O O . THR A 1 94 ? 10.280 -0.361 -19.267 1.00 63.03 94 THR A O 1
ATOM 744 N N . ARG A 1 95 ? 12.444 -0.862 -19.661 1.00 67.50 95 ARG A N 1
ATOM 745 C CA . ARG A 1 95 ? 12.238 -2.127 -20.398 1.00 67.50 95 ARG A CA 1
ATOM 746 C C . ARG A 1 95 ? 12.529 -3.380 -19.563 1.00 67.50 95 ARG A C 1
ATOM 748 O O . ARG A 1 95 ? 12.388 -4.497 -20.033 1.00 67.50 95 ARG A O 1
ATOM 755 N N . GLU A 1 96 ? 12.922 -3.223 -18.299 1.00 67.62 96 GLU A N 1
ATOM 756 C CA . GLU A 1 96 ? 13.327 -4.342 -17.424 1.00 67.62 96 GLU A CA 1
ATOM 757 C C . GLU A 1 96 ? 12.166 -5.294 -17.050 1.00 67.62 96 GLU A C 1
ATOM 759 O O . GLU A 1 96 ? 12.392 -6.334 -16.429 1.00 67.62 96 GLU A O 1
ATOM 764 N N . LEU A 1 97 ? 10.928 -4.924 -17.398 1.00 72.38 97 LEU A N 1
ATOM 765 C CA . LEU A 1 97 ? 9.689 -5.657 -17.118 1.00 72.38 97 LEU A CA 1
ATOM 766 C C . LEU A 1 97 ? 8.962 -6.119 -18.401 1.00 72.38 97 LEU A C 1
ATOM 768 O O . LEU A 1 97 ? 7.920 -6.763 -18.302 1.00 72.38 97 LEU A O 1
ATOM 772 N N . GLU A 1 98 ? 9.523 -5.824 -19.577 1.00 79.62 98 GLU A N 1
ATOM 773 C CA . GLU A 1 98 ? 9.035 -6.248 -20.896 1.00 79.62 98 GLU A CA 1
ATOM 774 C C . GLU A 1 98 ? 8.999 -7.789 -20.981 1.00 79.62 98 GLU A C 1
ATOM 776 O O . GLU A 1 98 ? 9.918 -8.471 -20.511 1.00 79.62 98 GLU A O 1
ATOM 781 N N . GLY A 1 99 ? 7.909 -8.364 -21.504 1.00 82.69 99 GLY A N 1
ATOM 782 C CA . GLY A 1 99 ? 7.702 -9.820 -21.519 1.00 82.69 99 GLY A CA 1
ATOM 783 C C . GLY A 1 99 ? 7.314 -10.424 -20.159 1.00 82.69 99 GLY A C 1
ATOM 784 O O . GLY A 1 99 ? 7.393 -11.643 -19.967 1.00 82.69 99 GLY A O 1
ATOM 785 N N . ARG A 1 100 ? 6.972 -9.591 -19.163 1.00 85.50 100 ARG A N 1
ATOM 786 C CA . ARG A 1 100 ? 6.580 -10.023 -17.804 1.00 85.50 100 ARG A CA 1
ATOM 787 C C . ARG A 1 100 ? 5.298 -9.363 -17.299 1.00 85.50 100 ARG A C 1
ATOM 789 O O . ARG A 1 100 ? 4.858 -9.700 -16.195 1.00 85.50 100 ARG A O 1
ATOM 796 N N . GLY A 1 101 ? 4.696 -8.462 -18.070 1.00 86.00 101 GLY A N 1
ATOM 797 C CA . GLY A 1 101 ? 3.553 -7.655 -17.657 1.00 86.00 101 GLY A CA 1
ATOM 798 C C . GLY A 1 101 ? 2.362 -8.484 -17.196 1.00 86.00 101 GLY A C 1
ATOM 799 O O . GLY A 1 101 ? 1.822 -8.227 -16.123 1.00 86.00 101 GLY A O 1
ATOM 800 N N . GLN A 1 102 ? 2.038 -9.563 -17.911 1.00 88.44 102 GLN A N 1
ATOM 801 C CA . GLN A 1 102 ? 0.974 -10.500 -17.517 1.00 88.44 102 GLN A CA 1
ATOM 802 C C . GLN A 1 102 ? 1.192 -11.129 -16.126 1.00 88.44 102 GLN A C 1
ATOM 804 O O . GLN A 1 102 ? 0.259 -11.225 -15.328 1.00 88.44 102 GLN A O 1
ATOM 809 N N . ARG A 1 103 ? 2.432 -11.507 -15.776 1.00 89.81 103 ARG A N 1
ATOM 810 C CA . ARG A 1 103 ? 2.747 -12.066 -14.443 1.00 89.81 103 ARG A CA 1
ATOM 811 C C . ARG A 1 103 ? 2.671 -11.001 -13.350 1.00 89.81 103 ARG A C 1
ATOM 813 O O . ARG A 1 103 ? 2.176 -11.278 -12.262 1.00 89.81 103 ARG A O 1
ATOM 820 N N . ILE A 1 104 ? 3.151 -9.792 -13.641 1.00 88.06 104 ILE A N 1
ATOM 821 C CA . ILE A 1 104 ? 3.117 -8.652 -12.715 1.00 88.06 104 ILE A CA 1
ATOM 822 C C . ILE A 1 104 ? 1.665 -8.239 -12.448 1.00 88.06 104 ILE A C 1
ATOM 824 O O . ILE A 1 104 ? 1.275 -8.095 -11.292 1.00 88.06 104 ILE A O 1
ATOM 828 N N . SER A 1 105 ? 0.851 -8.139 -13.501 1.00 91.38 105 SER A N 1
ATOM 829 C CA . SER A 1 105 ? -0.581 -7.851 -13.427 1.00 91.38 105 SER A CA 1
ATOM 830 C C . SER A 1 105 ? -1.335 -8.887 -12.593 1.00 91.38 105 SER A C 1
ATOM 832 O O . SER A 1 105 ? -2.059 -8.509 -11.676 1.00 91.38 105 SER A O 1
ATOM 834 N N . ALA A 1 106 ? -1.102 -10.187 -12.817 1.00 92.56 106 ALA A N 1
ATOM 835 C CA . ALA A 1 106 ? -1.719 -11.248 -12.021 1.00 92.56 106 ALA A CA 1
ATOM 836 C C . ALA A 1 106 ? -1.360 -11.146 -10.524 1.00 92.56 106 ALA A C 1
ATOM 838 O O . ALA A 1 106 ? -2.241 -11.247 -9.670 1.00 92.56 106 ALA A O 1
ATOM 839 N N . CYS A 1 107 ? -0.092 -10.874 -10.190 1.00 91.19 107 CYS A N 1
ATOM 840 C CA . CYS A 1 107 ? 0.329 -10.639 -8.805 1.00 91.19 107 CYS A CA 1
ATOM 841 C C . CYS A 1 107 ? -0.335 -9.395 -8.189 1.00 91.19 107 CYS A C 1
ATOM 843 O O . CYS A 1 107 ? -0.781 -9.447 -7.043 1.00 91.19 107 CYS A O 1
ATOM 845 N N . LEU A 1 108 ? -0.441 -8.294 -8.943 1.00 90.75 108 LEU A N 1
ATOM 846 C CA . LEU A 1 108 ? -1.131 -7.079 -8.498 1.00 90.75 108 LEU A CA 1
ATOM 847 C C . LEU A 1 108 ? -2.639 -7.311 -8.321 1.00 90.75 108 LEU A C 1
ATOM 849 O O . LEU A 1 108 ? -3.206 -6.844 -7.341 1.00 90.75 108 LEU A O 1
ATOM 853 N N . ALA A 1 109 ? -3.287 -8.077 -9.200 1.00 92.25 109 ALA A N 1
ATOM 854 C CA . ALA A 1 109 ? -4.704 -8.423 -9.089 1.00 92.25 109 ALA A CA 1
ATOM 855 C C . ALA A 1 109 ? -4.996 -9.292 -7.851 1.00 92.25 109 ALA A C 1
ATOM 857 O O . ALA A 1 109 ? -5.972 -9.046 -7.142 1.00 92.25 109 ALA A O 1
ATOM 858 N N . VAL A 1 110 ? -4.122 -10.258 -7.539 1.00 94.31 110 VAL A N 1
ATOM 859 C CA . VAL A 1 110 ? -4.196 -11.053 -6.299 1.00 94.31 110 VAL A CA 1
ATOM 860 C C . VAL A 1 110 ? -3.992 -10.163 -5.069 1.00 94.31 110 VAL A C 1
ATOM 862 O O . VAL A 1 110 ? -4.771 -10.248 -4.123 1.00 94.31 110 VAL A O 1
ATOM 865 N N . PHE A 1 111 ? -3.004 -9.260 -5.091 1.00 92.56 111 PHE A N 1
ATOM 866 C CA . PHE A 1 111 ? -2.808 -8.274 -4.022 1.00 92.56 111 PHE A CA 1
ATOM 867 C C . PHE A 1 111 ? -4.045 -7.378 -3.829 1.00 92.56 111 PHE A C 1
ATOM 869 O O . PHE A 1 111 ? -4.485 -7.184 -2.697 1.00 92.56 111 PHE A O 1
ATOM 876 N N . VAL A 1 112 ? -4.657 -6.899 -4.919 1.00 93.81 112 VAL A N 1
ATOM 877 C CA . VAL A 1 112 ? -5.891 -6.100 -4.882 1.00 93.81 112 VAL A CA 1
ATOM 878 C C . VAL A 1 112 ? -7.049 -6.881 -4.262 1.00 93.81 112 VAL A C 1
ATOM 880 O O . VAL A 1 112 ? -7.721 -6.357 -3.375 1.00 93.81 112 VAL A O 1
ATOM 883 N N . ALA A 1 113 ? -7.256 -8.138 -4.663 1.00 94.88 113 ALA A N 1
ATOM 884 C CA . ALA A 1 113 ? -8.296 -8.990 -4.092 1.00 94.88 113 ALA A CA 1
ATOM 885 C C . ALA A 1 113 ? -8.093 -9.217 -2.581 1.00 94.88 113 ALA A C 1
ATOM 887 O O . ALA A 1 113 ? -9.035 -9.058 -1.804 1.00 94.88 113 ALA A O 1
ATOM 888 N N . CYS A 1 114 ? -6.864 -9.516 -2.147 1.00 95.00 114 CYS A N 1
ATOM 889 C CA . CYS A 1 114 ? -6.538 -9.690 -0.730 1.00 95.00 114 CYS A CA 1
ATOM 890 C C . CYS A 1 114 ? -6.754 -8.403 0.082 1.00 95.00 114 CYS A C 1
ATOM 892 O O . CYS A 1 114 ? -7.408 -8.453 1.125 1.00 95.00 114 CYS A O 1
ATOM 894 N N . SER A 1 115 ? -6.290 -7.247 -0.408 1.00 94.06 115 SER A N 1
ATOM 895 C CA . SER A 1 115 ? -6.521 -5.954 0.251 1.00 94.06 115 SER A CA 1
ATOM 896 C C . SER A 1 115 ? -8.012 -5.635 0.384 1.00 94.06 115 SER A C 1
ATOM 898 O O . SER A 1 115 ? -8.447 -5.226 1.456 1.00 94.06 115 SER A O 1
ATOM 900 N N . LEU A 1 116 ? -8.828 -5.884 -0.649 1.00 94.81 116 LEU A N 1
ATOM 901 C CA . LEU A 1 116 ? -10.281 -5.674 -0.578 1.00 94.81 116 LEU A CA 1
ATOM 902 C C . LEU A 1 116 ? -10.962 -6.579 0.463 1.00 94.81 116 LEU A C 1
ATOM 904 O O . LEU A 1 116 ? -11.849 -6.115 1.179 1.00 94.81 116 LEU A O 1
ATOM 908 N N . VAL A 1 117 ? -10.527 -7.838 0.603 1.00 95.75 117 VAL A N 1
ATOM 909 C CA . VAL A 1 117 ? -11.016 -8.739 1.664 1.00 95.75 117 VAL A CA 1
ATOM 910 C C . VAL A 1 117 ? -10.624 -8.223 3.051 1.00 95.75 117 VAL A C 1
ATOM 912 O O . VAL A 1 117 ? -11.466 -8.193 3.948 1.00 95.75 117 VAL A O 1
ATOM 915 N N . VAL A 1 118 ? -9.383 -7.759 3.236 1.00 94.94 118 VAL A N 1
ATOM 916 C CA . VAL A 1 118 ? -8.933 -7.177 4.511 1.00 94.94 118 VAL A CA 1
ATOM 917 C C . VAL A 1 118 ? -9.727 -5.912 4.853 1.00 94.94 118 VAL A C 1
ATOM 919 O O . VAL A 1 118 ? -10.219 -5.803 5.973 1.00 94.94 118 VAL A O 1
ATOM 922 N N . ILE A 1 119 ? -9.937 -5.001 3.897 1.00 93.56 119 ILE A N 1
ATOM 923 C CA . ILE A 1 119 ? -10.747 -3.783 4.079 1.00 93.56 119 ILE A CA 1
ATOM 924 C C . ILE A 1 119 ? -12.197 -4.134 4.450 1.00 93.56 119 ILE A C 1
ATOM 926 O O . ILE A 1 119 ? -12.762 -3.540 5.370 1.00 93.56 119 ILE A O 1
ATOM 930 N N . ALA A 1 120 ? -12.798 -5.137 3.801 1.00 94.12 120 ALA A N 1
ATOM 931 C CA . ALA A 1 120 ? -14.136 -5.613 4.150 1.00 94.12 120 ALA A CA 1
ATOM 932 C C . ALA A 1 120 ? -14.199 -6.166 5.588 1.00 94.12 120 ALA A C 1
ATOM 934 O O . ALA A 1 120 ? -15.155 -5.883 6.315 1.00 94.12 120 ALA A O 1
ATOM 935 N N . VAL A 1 121 ? -13.162 -6.886 6.038 1.00 93.88 121 VAL A N 1
ATOM 936 C CA . VAL A 1 121 ? -13.041 -7.344 7.432 1.00 93.88 121 VAL A CA 1
ATOM 937 C C . VAL A 1 121 ? -12.840 -6.168 8.399 1.00 93.88 121 VAL A C 1
ATOM 939 O O . VAL A 1 121 ? -13.456 -6.173 9.463 1.00 93.88 121 VAL A O 1
ATOM 942 N N . THR A 1 122 ? -12.080 -5.126 8.042 1.00 91.69 122 THR A N 1
ATOM 943 C CA . THR A 1 122 ? -11.939 -3.893 8.847 1.00 91.69 122 THR A CA 1
ATOM 944 C C . THR A 1 122 ? -13.271 -3.159 9.007 1.00 91.69 122 THR A C 1
ATOM 946 O O . THR A 1 122 ? -13.641 -2.774 10.117 1.00 91.69 122 THR A O 1
ATOM 949 N N . LEU A 1 123 ? -14.041 -3.010 7.925 1.00 91.69 123 LEU A N 1
ATOM 950 C CA . LEU A 1 123 ? -15.363 -2.376 7.954 1.00 91.69 123 LEU A CA 1
ATOM 951 C C . LEU A 1 123 ? -16.383 -3.207 8.753 1.00 91.69 123 LEU A C 1
ATOM 953 O O . LEU A 1 123 ? -17.175 -2.646 9.513 1.00 91.69 123 LEU A O 1
ATOM 957 N N . PHE A 1 124 ? -16.320 -4.539 8.665 1.00 92.44 124 PHE A N 1
ATOM 958 C CA . PHE A 1 124 ? -17.095 -5.451 9.512 1.00 92.44 124 PHE A CA 1
ATOM 959 C C . PHE A 1 124 ? -16.702 -5.327 10.997 1.00 92.44 124 PHE A C 1
ATOM 961 O O . PHE A 1 124 ? -17.571 -5.207 11.864 1.00 92.44 124 PHE A O 1
ATOM 968 N N . ALA A 1 125 ? -15.398 -5.292 11.299 1.00 90.19 125 ALA A N 1
ATOM 969 C CA . ALA A 1 125 ? -14.856 -5.102 12.646 1.00 90.19 125 ALA A CA 1
ATOM 970 C C . ALA A 1 125 ? -15.342 -3.792 13.275 1.00 90.19 125 ALA A C 1
ATOM 972 O O . ALA A 1 125 ? -15.750 -3.772 14.438 1.00 90.19 125 ALA A O 1
ATOM 973 N N . TRP A 1 126 ? -15.343 -2.721 12.481 1.00 88.62 126 TRP A N 1
ATOM 974 C CA . TRP A 1 126 ? -15.827 -1.397 12.846 1.00 88.62 126 TRP A CA 1
ATOM 975 C C . TRP A 1 126 ? -17.335 -1.388 13.123 1.00 88.62 126 TRP A C 1
ATOM 977 O O . TRP A 1 126 ? -17.754 -0.991 14.215 1.00 88.62 126 TRP A O 1
ATOM 987 N N . TYR A 1 127 ? -18.144 -1.899 12.190 1.00 88.81 127 TYR A N 1
ATOM 988 C CA . TYR A 1 127 ? -19.605 -1.923 12.302 1.00 88.81 127 TYR A CA 1
ATOM 989 C C . TYR A 1 127 ? -20.079 -2.739 13.517 1.00 88.81 127 TYR A C 1
ATOM 991 O O . TYR A 1 127 ? -20.845 -2.245 14.347 1.00 88.81 127 TYR A O 1
ATOM 999 N N . TYR A 1 128 ? -19.558 -3.960 13.685 1.00 88.06 128 TYR A N 1
ATOM 1000 C CA . TYR A 1 128 ? -19.894 -4.841 14.811 1.00 88.06 128 TYR A CA 1
ATOM 1001 C C . TYR A 1 128 ? -19.079 -4.566 16.089 1.00 88.06 128 TYR A C 1
ATOM 1003 O O . TYR A 1 128 ? -19.267 -5.256 17.093 1.00 88.06 128 TYR A O 1
ATOM 1011 N N . ARG A 1 129 ? -18.182 -3.567 16.078 1.00 83.44 129 ARG A N 1
ATOM 1012 C CA . ARG A 1 129 ? -17.293 -3.176 17.194 1.00 83.44 129 ARG A CA 1
ATOM 1013 C C . ARG A 1 129 ? -16.453 -4.338 17.755 1.00 83.44 129 ARG A C 1
ATOM 1015 O O . ARG A 1 129 ? -16.218 -4.440 18.958 1.00 83.44 129 ARG A O 1
ATOM 1022 N N . ARG A 1 130 ? -15.999 -5.239 16.880 1.00 85.25 130 ARG A N 1
ATOM 1023 C CA . ARG A 1 130 ? -15.229 -6.445 17.222 1.00 85.25 130 ARG A CA 1
ATOM 1024 C C . ARG A 1 130 ? -13.726 -6.199 17.042 1.00 85.25 130 ARG A C 1
ATOM 1026 O O . ARG A 1 130 ? -13.151 -6.585 16.027 1.00 85.25 130 ARG A O 1
ATOM 1033 N N . LYS A 1 131 ? -13.091 -5.601 18.062 1.00 79.62 131 LYS A N 1
ATOM 1034 C CA . LYS A 1 131 ? -11.667 -5.190 18.061 1.00 79.62 131 LYS A CA 1
ATOM 1035 C C . LYS A 1 131 ? -10.682 -6.224 17.492 1.00 79.62 131 LYS A C 1
ATOM 1037 O O . LYS A 1 131 ? -9.745 -5.851 16.798 1.00 79.62 131 LYS A O 1
ATOM 1042 N N . SER A 1 132 ? -10.901 -7.517 17.749 1.00 84.94 132 SER A N 1
ATOM 1043 C CA . SER A 1 132 ? -9.954 -8.590 17.420 1.00 84.94 132 SER A CA 1
ATOM 1044 C C . SER A 1 132 ? -9.684 -8.733 15.921 1.00 84.94 132 SER A C 1
ATOM 1046 O O . SER A 1 132 ? -8.619 -9.205 15.541 1.00 84.94 132 SER A O 1
ATOM 1048 N N . PHE A 1 133 ? -10.612 -8.300 15.063 1.00 88.12 133 PHE A N 1
ATOM 1049 C CA . PHE A 1 133 ? -10.432 -8.338 13.612 1.00 88.12 133 PHE A CA 1
ATOM 1050 C C . PHE A 1 133 ? -9.522 -7.215 13.085 1.00 88.12 133 PHE A C 1
ATOM 1052 O O . PHE A 1 133 ? -8.913 -7.394 12.033 1.00 88.12 133 PHE A O 1
ATOM 1059 N N . TYR A 1 134 ? -9.325 -6.111 13.825 1.00 87.56 134 TYR A N 1
ATOM 1060 C CA . TYR A 1 134 ? -8.330 -5.094 13.449 1.00 87.56 134 TYR A CA 1
ATOM 1061 C C . TYR A 1 134 ? -6.899 -5.648 13.457 1.00 87.56 134 TYR A C 1
ATOM 1063 O O . TYR A 1 134 ? -6.054 -5.144 12.725 1.00 87.56 134 TYR A O 1
ATOM 1071 N N . VAL A 1 135 ? -6.624 -6.718 14.216 1.00 90.19 135 VAL A N 1
ATOM 1072 C CA . VAL A 1 135 ? -5.317 -7.398 14.210 1.00 90.19 135 VAL A CA 1
ATOM 1073 C C . VAL A 1 135 ? -4.968 -7.917 12.811 1.00 90.19 135 VAL A C 1
ATOM 1075 O O . VAL A 1 135 ? -3.821 -7.790 12.393 1.00 90.19 135 VAL A O 1
ATOM 1078 N N . LEU A 1 136 ? -5.944 -8.434 12.051 1.00 92.81 136 LEU A N 1
ATOM 1079 C CA . LEU A 1 136 ? -5.720 -8.897 10.675 1.00 92.81 136 LEU A CA 1
ATOM 1080 C C . LEU A 1 136 ? -5.274 -7.745 9.765 1.00 92.81 136 LEU A C 1
ATOM 1082 O O . LEU A 1 136 ? -4.335 -7.892 8.987 1.00 92.81 136 LEU A O 1
ATOM 1086 N N . HIS A 1 137 ? -5.927 -6.593 9.900 1.00 91.69 137 HIS A N 1
ATOM 1087 C CA . HIS A 1 137 ? -5.614 -5.392 9.137 1.00 91.69 137 HIS A CA 1
ATOM 1088 C C . HIS A 1 137 ? -4.259 -4.788 9.534 1.00 91.69 137 HIS A C 1
ATOM 1090 O O . HIS A 1 137 ? -3.453 -4.496 8.660 1.00 91.69 137 HIS A O 1
ATOM 1096 N N . VAL A 1 138 ? -3.946 -4.706 10.832 1.00 92.25 138 VAL A N 1
ATOM 1097 C CA . VAL A 1 138 ? -2.625 -4.278 11.334 1.00 92.25 138 VAL A CA 1
ATOM 1098 C C . VAL A 1 138 ? -1.502 -5.191 10.817 1.00 92.25 138 VAL A C 1
ATOM 1100 O O . VAL A 1 138 ? -0.454 -4.693 10.411 1.00 92.25 138 VAL A O 1
ATOM 1103 N N . LEU A 1 139 ? -1.717 -6.511 10.768 1.00 94.44 139 LEU A N 1
ATOM 1104 C CA . LEU A 1 139 ? -0.751 -7.464 10.203 1.00 94.44 139 LEU A CA 1
ATOM 1105 C C . LEU A 1 139 ? -0.589 -7.306 8.682 1.00 94.44 139 LEU A C 1
ATOM 1107 O O . LEU A 1 139 ? 0.540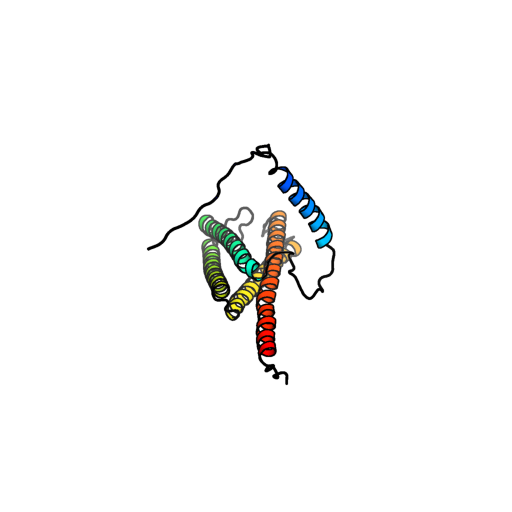 -7.299 8.193 1.00 94.44 139 LEU A O 1
ATOM 1111 N N . TRP A 1 140 ? -1.685 -7.135 7.936 1.00 94.12 140 TRP A N 1
ATOM 1112 C CA . TRP A 1 140 ? -1.636 -6.857 6.494 1.00 94.12 140 TRP A CA 1
ATOM 1113 C C . TRP A 1 140 ? -0.882 -5.555 6.196 1.00 94.12 140 TRP A C 1
ATOM 1115 O O . TRP A 1 140 ? 0.012 -5.527 5.351 1.00 94.12 140 TRP A O 1
ATOM 1125 N N . GLN A 1 141 ? -1.178 -4.504 6.959 1.00 92.88 141 GLN A N 1
ATOM 1126 C CA . GLN A 1 141 ? -0.565 -3.188 6.829 1.00 92.88 141 GLN A CA 1
ATOM 1127 C C . GLN A 1 141 ? 0.934 -3.213 7.166 1.00 92.88 141 GLN A C 1
ATOM 1129 O O . GLN A 1 141 ? 1.730 -2.597 6.462 1.00 92.88 141 GLN A O 1
ATOM 1134 N N . LEU A 1 142 ? 1.356 -3.991 8.172 1.00 93.88 142 LEU A N 1
ATOM 1135 C CA . LEU A 1 142 ? 2.775 -4.245 8.459 1.00 93.88 142 LEU A CA 1
ATOM 1136 C C . LEU A 1 142 ? 3.500 -4.913 7.282 1.00 93.88 142 LEU A C 1
ATOM 1138 O O . LEU A 1 142 ? 4.619 -4.513 6.950 1.00 93.88 142 LEU A O 1
ATOM 1142 N N . VAL A 1 143 ? 2.877 -5.901 6.631 1.00 92.44 143 VAL A N 1
ATOM 1143 C CA . VAL A 1 143 ? 3.439 -6.563 5.441 1.00 92.44 143 VAL A CA 1
ATOM 1144 C C . VAL A 1 143 ? 3.522 -5.588 4.263 1.00 92.44 143 VAL A C 1
ATOM 1146 O O . VAL A 1 143 ? 4.561 -5.526 3.604 1.00 92.44 143 VAL A O 1
ATOM 1149 N N . PHE A 1 144 ? 2.482 -4.784 4.026 1.00 90.56 144 PHE A N 1
ATOM 1150 C CA . PHE A 1 144 ? 2.466 -3.809 2.934 1.00 90.56 144 PHE A CA 1
ATOM 1151 C C . PHE A 1 144 ? 3.506 -2.696 3.120 1.00 90.56 144 PHE A C 1
ATOM 1153 O O . PHE A 1 144 ? 4.317 -2.465 2.222 1.00 90.56 144 PHE A O 1
ATOM 1160 N N . VAL A 1 145 ? 3.569 -2.077 4.305 1.00 92.12 145 VAL A N 1
ATOM 1161 C CA . VAL A 1 145 ? 4.605 -1.093 4.671 1.00 92.12 145 VAL A CA 1
ATOM 1162 C C . VAL A 1 145 ? 6.003 -1.681 4.457 1.00 92.12 145 VAL A C 1
ATOM 1164 O O . VAL A 1 145 ? 6.848 -1.056 3.816 1.00 92.12 145 VAL A O 1
ATOM 1167 N N . SER A 1 146 ? 6.235 -2.908 4.933 1.00 92.06 146 SER A N 1
ATOM 1168 C CA . SER A 1 146 ? 7.523 -3.601 4.785 1.00 92.06 146 SER A CA 1
ATOM 1169 C C . SER A 1 146 ? 7.893 -3.831 3.313 1.00 92.06 146 SER A C 1
ATOM 1171 O O . SER A 1 146 ? 9.046 -3.627 2.930 1.00 92.06 146 SER A O 1
ATOM 1173 N N . TYR A 1 147 ? 6.922 -4.193 2.467 1.00 89.75 147 TYR A N 1
ATOM 1174 C CA . TYR A 1 147 ? 7.112 -4.336 1.020 1.00 89.75 147 TYR A CA 1
ATOM 1175 C C . TYR A 1 147 ? 7.432 -2.997 0.334 1.00 89.75 147 TYR A C 1
ATOM 1177 O O . TYR A 1 147 ? 8.358 -2.933 -0.477 1.00 89.75 147 TYR A O 1
ATOM 1185 N N . VAL A 1 148 ? 6.730 -1.913 0.687 1.00 89.38 148 VAL A N 1
ATOM 1186 C CA . VAL A 1 148 ? 6.984 -0.566 0.144 1.00 89.38 148 VAL A CA 1
ATOM 1187 C C . VAL A 1 148 ? 8.391 -0.082 0.510 1.00 89.38 148 VAL A C 1
ATOM 1189 O O . VAL A 1 148 ? 9.121 0.382 -0.367 1.00 89.38 148 VAL A O 1
ATOM 1192 N N . PHE A 1 149 ? 8.826 -0.249 1.764 1.00 89.62 149 PHE A N 1
ATOM 1193 C CA . PHE A 1 149 ? 10.188 0.115 2.174 1.00 89.62 149 PHE A CA 1
ATOM 1194 C C . PHE A 1 149 ? 11.267 -0.765 1.529 1.00 89.62 149 PHE A C 1
ATOM 1196 O O . PHE A 1 149 ? 12.320 -0.248 1.152 1.00 89.62 149 PHE A O 1
ATOM 1203 N N . PHE A 1 150 ? 11.007 -2.058 1.320 1.00 90.31 150 PHE A N 1
ATOM 1204 C CA . PHE A 1 150 ? 11.907 -2.934 0.566 1.00 90.31 150 PHE A CA 1
ATOM 1205 C C . PHE A 1 150 ? 12.033 -2.507 -0.908 1.00 90.31 150 PHE A C 1
ATOM 1207 O O . PHE A 1 150 ? 13.139 -2.459 -1.447 1.00 90.31 150 PHE A O 1
ATOM 1214 N N . LEU A 1 151 ? 10.928 -2.113 -1.548 1.00 86.56 151 LEU A N 1
ATOM 1215 C CA . LEU A 1 151 ? 10.923 -1.584 -2.915 1.00 86.56 151 LEU A CA 1
ATOM 1216 C C . LEU A 1 151 ? 11.703 -0.260 -3.007 1.00 86.56 151 LEU A C 1
ATOM 1218 O O . LEU A 1 151 ? 12.539 -0.106 -3.900 1.00 86.56 151 LEU A O 1
ATOM 1222 N N . VAL A 1 152 ? 11.505 0.663 -2.057 1.00 88.38 152 VAL A N 1
ATOM 1223 C CA . VAL A 1 152 ? 12.296 1.904 -1.952 1.00 88.38 152 VAL A CA 1
ATOM 1224 C C . VAL A 1 152 ? 13.786 1.592 -1.775 1.00 88.38 152 VAL A C 1
ATOM 1226 O O . VAL A 1 152 ? 14.607 2.160 -2.493 1.00 88.38 152 VAL A O 1
ATOM 1229 N N . TYR A 1 153 ? 14.151 0.655 -0.895 1.00 88.81 153 TYR A N 1
ATOM 1230 C CA . TYR A 1 153 ? 15.541 0.223 -0.712 1.00 88.81 153 TYR A CA 1
ATOM 1231 C C . TYR A 1 153 ? 16.164 -0.299 -2.018 1.00 88.81 153 TYR A C 1
ATOM 1233 O O . TYR A 1 153 ? 17.253 0.141 -2.392 1.00 88.81 153 TYR A O 1
ATOM 1241 N N . LEU A 1 154 ? 15.462 -1.164 -2.761 1.00 85.81 154 LEU A N 1
ATOM 1242 C CA . LEU A 1 154 ? 15.934 -1.665 -4.057 1.00 85.81 154 LEU A CA 1
ATOM 1243 C C . LEU A 1 154 ? 16.116 -0.541 -5.092 1.00 85.81 154 LEU A C 1
ATOM 1245 O O . LEU A 1 154 ? 17.107 -0.546 -5.824 1.00 85.81 154 LEU A O 1
ATOM 1249 N N . LEU A 1 155 ? 15.210 0.444 -5.141 1.00 84.00 155 LEU A N 1
ATOM 1250 C CA . LEU A 1 155 ? 15.352 1.609 -6.024 1.00 84.00 155 LEU A CA 1
ATOM 1251 C C . LEU A 1 155 ? 16.554 2.479 -5.641 1.00 84.00 155 LEU A C 1
ATOM 1253 O O . LEU A 1 155 ? 17.334 2.848 -6.518 1.00 84.00 155 LEU A O 1
ATOM 1257 N N . LEU A 1 156 ? 16.747 2.772 -4.352 1.00 85.06 156 LEU A N 1
ATOM 1258 C CA . LEU A 1 156 ? 17.884 3.565 -3.874 1.00 85.06 156 LEU A CA 1
ATOM 1259 C C . LEU A 1 156 ? 19.216 2.851 -4.147 1.00 85.06 156 LEU A C 1
ATOM 1261 O O . LEU A 1 156 ? 20.137 3.468 -4.683 1.00 85.06 156 LEU A O 1
ATOM 1265 N N . MET A 1 157 ? 19.302 1.542 -3.890 1.00 83.19 157 MET A N 1
ATOM 1266 C CA . MET A 1 157 ? 20.468 0.730 -4.261 1.00 83.19 157 MET A CA 1
ATOM 1267 C C . MET A 1 157 ? 20.735 0.784 -5.772 1.00 83.19 157 MET A C 1
ATOM 1269 O O . MET A 1 157 ? 21.887 0.912 -6.191 1.00 83.19 157 MET A O 1
ATOM 1273 N N . ARG A 1 158 ? 19.688 0.764 -6.608 1.00 78.00 158 ARG A N 1
ATOM 1274 C CA . ARG A 1 158 ? 19.827 0.886 -8.066 1.00 78.00 158 ARG A CA 1
ATOM 1275 C C . ARG A 1 158 ? 20.321 2.269 -8.508 1.00 78.00 158 ARG A C 1
ATOM 1277 O O . ARG A 1 158 ? 21.148 2.342 -9.410 1.00 78.00 158 ARG A O 1
ATOM 1284 N N . ILE A 1 159 ? 19.868 3.342 -7.857 1.00 79.50 159 ILE A N 1
ATOM 1285 C CA . ILE A 1 159 ? 20.286 4.728 -8.139 1.00 79.50 159 ILE A CA 1
ATOM 1286 C C . ILE A 1 159 ? 21.742 4.980 -7.716 1.00 79.50 159 ILE A C 1
ATOM 1288 O O . ILE A 1 159 ? 22.498 5.598 -8.468 1.00 79.50 159 ILE A O 1
ATOM 1292 N N . PHE A 1 160 ? 22.142 4.524 -6.525 1.00 78.88 160 PHE A N 1
ATOM 1293 C CA . PHE A 1 160 ? 23.453 4.848 -5.953 1.00 78.88 160 PHE A CA 1
ATOM 1294 C C . PHE A 1 160 ? 24.571 3.880 -6.360 1.00 78.88 160 PHE A C 1
ATOM 1296 O O . PHE A 1 160 ? 25.679 4.338 -6.635 1.00 78.88 160 PHE A O 1
ATOM 1303 N N . VAL A 1 161 ? 24.310 2.568 -6.427 1.00 72.81 161 VAL A N 1
ATOM 1304 C CA . VAL A 1 161 ? 25.359 1.554 -6.661 1.00 72.81 161 VAL A CA 1
ATOM 1305 C C . VAL A 1 161 ? 25.564 1.274 -8.152 1.00 72.81 161 VAL A C 1
ATOM 1307 O O . VAL A 1 161 ? 26.698 1.200 -8.618 1.00 72.81 161 VAL A O 1
ATOM 1310 N N . TYR A 1 162 ? 24.485 1.177 -8.934 1.00 65.44 162 TYR A N 1
ATOM 1311 C CA . TYR A 1 162 ? 24.544 0.775 -10.351 1.00 65.44 162 TYR A CA 1
ATOM 1312 C C . TYR A 1 162 ? 24.706 1.950 -11.332 1.00 65.44 162 TYR A C 1
ATOM 1314 O O . TYR A 1 162 ? 24.519 1.790 -12.536 1.00 65.44 162 TYR A O 1
ATOM 1322 N N . LYS A 1 163 ? 25.109 3.129 -10.839 1.00 59.25 163 LYS A N 1
ATOM 1323 C CA . LYS A 1 163 ? 25.229 4.384 -11.606 1.00 59.25 163 LYS A CA 1
ATOM 1324 C C . LYS A 1 163 ? 26.124 4.292 -12.858 1.00 59.25 163 LYS A C 1
ATOM 1326 O O . LYS A 1 163 ? 25.933 5.072 -13.788 1.00 59.25 163 LYS A O 1
ATOM 1331 N N . ASN A 1 164 ? 27.067 3.346 -12.890 1.00 57.19 164 ASN A N 1
ATOM 1332 C CA . ASN A 1 164 ? 27.994 3.137 -14.009 1.00 57.19 164 ASN A CA 1
ATOM 1333 C C . ASN A 1 164 ? 27.557 2.035 -15.000 1.00 57.19 164 ASN A C 1
ATOM 1335 O O . ASN A 1 164 ? 28.191 1.889 -16.044 1.00 57.19 164 ASN A O 1
ATOM 1339 N N . ASP A 1 165 ? 26.506 1.254 -14.715 1.00 59.66 165 ASP A N 1
ATOM 1340 C CA . ASP A 1 165 ? 26.071 0.154 -15.591 1.00 59.66 165 ASP A CA 1
ATOM 1341 C C . ASP A 1 165 ? 25.187 0.679 -16.737 1.00 59.66 165 ASP A C 1
ATOM 1343 O O . ASP A 1 165 ? 23.954 0.652 -16.694 1.00 59.66 165 ASP A O 1
ATOM 1347 N N . ALA A 1 166 ? 25.847 1.164 -17.792 1.00 54.81 166 ALA A N 1
ATOM 1348 C CA . ALA A 1 166 ? 25.216 1.757 -18.971 1.00 54.81 166 ALA A CA 1
ATOM 1349 C C . ALA A 1 166 ? 24.263 0.813 -19.741 1.00 54.81 166 ALA A C 1
ATOM 1351 O O . ALA A 1 166 ? 23.561 1.276 -20.646 1.00 54.81 166 ALA A O 1
ATOM 1352 N N . SER A 1 167 ? 24.222 -0.482 -19.397 1.00 56.06 167 SER A N 1
ATOM 1353 C CA . SER A 1 167 ? 23.323 -1.467 -20.007 1.00 56.06 167 SER A CA 1
ATOM 1354 C C . SER A 1 167 ? 21.890 -1.419 -19.448 1.00 56.06 167 SER A C 1
ATOM 1356 O O . SER A 1 167 ? 20.938 -1.648 -20.193 1.00 56.06 167 SER A O 1
ATOM 1358 N N . ARG A 1 168 ? 21.702 -1.050 -18.170 1.00 54.22 168 ARG A N 1
ATOM 1359 C CA . ARG A 1 168 ? 20.416 -1.159 -17.443 1.00 54.22 168 ARG A CA 1
ATOM 1360 C C . ARG A 1 168 ? 19.721 0.188 -17.253 1.00 54.22 168 ARG A C 1
ATOM 1362 O O . ARG A 1 168 ? 19.546 0.679 -16.136 1.00 54.22 168 ARG A O 1
ATOM 1369 N N . LYS A 1 169 ? 19.329 0.808 -18.367 1.00 53.09 169 LYS A N 1
ATOM 1370 C CA . LYS A 1 169 ? 18.784 2.177 -18.417 1.00 53.09 169 LYS A CA 1
ATOM 1371 C C . LYS A 1 169 ? 17.349 2.295 -17.876 1.00 53.09 169 LYS A C 1
ATOM 1373 O O . LYS A 1 169 ? 16.414 2.515 -18.640 1.00 53.09 169 LYS A O 1
ATOM 1378 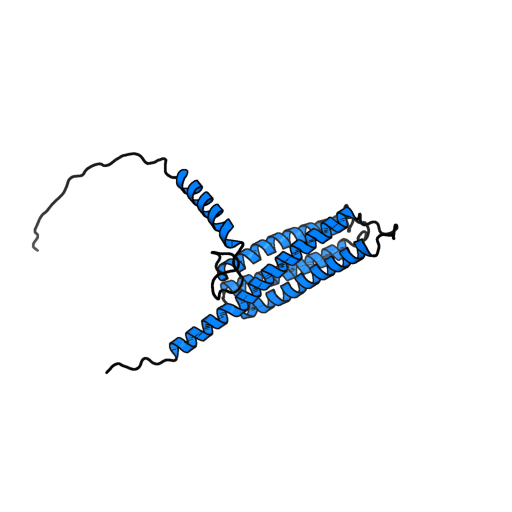N N . ILE A 1 170 ? 17.188 2.274 -16.551 1.00 57.09 170 ILE A N 1
ATOM 1379 C CA . ILE A 1 170 ? 16.156 3.114 -15.919 1.00 57.09 170 ILE A CA 1
ATOM 1380 C C . ILE A 1 170 ? 16.698 4.545 -15.903 1.00 57.09 170 ILE A C 1
ATOM 1382 O O . ILE A 1 170 ? 17.823 4.782 -15.461 1.00 57.09 170 ILE A O 1
ATOM 1386 N N . MET A 1 171 ? 15.924 5.514 -16.393 1.00 64.50 171 MET A N 1
ATOM 1387 C CA . MET A 1 171 ? 16.373 6.908 -16.403 1.00 64.50 171 MET A CA 1
ATOM 1388 C C . MET A 1 171 ? 16.429 7.456 -14.972 1.00 64.50 171 MET A C 1
ATOM 1390 O O . MET A 1 171 ? 15.402 7.505 -14.294 1.00 64.50 171 MET A O 1
ATOM 1394 N N . ILE A 1 172 ? 17.608 7.906 -14.527 1.00 69.88 172 ILE A N 1
ATOM 1395 C CA . ILE A 1 172 ? 17.858 8.364 -13.145 1.00 69.88 172 ILE A CA 1
ATOM 1396 C C . ILE A 1 172 ? 16.787 9.351 -12.624 1.00 69.88 172 ILE A C 1
ATOM 1398 O O . ILE A 1 172 ? 16.312 9.130 -11.510 1.00 69.88 172 ILE A O 1
ATOM 1402 N N . PRO A 1 173 ? 16.315 10.363 -13.390 1.00 74.75 173 PRO A N 1
ATOM 1403 C CA . PRO A 1 173 ? 15.231 11.239 -12.935 1.00 74.75 173 PRO A CA 1
ATOM 1404 C C . PRO A 1 173 ? 13.942 10.481 -12.587 1.00 74.75 173 PRO A C 1
ATOM 1406 O O . PRO A 1 173 ? 13.382 10.693 -11.517 1.00 74.75 173 PRO A O 1
ATOM 1409 N N . SER A 1 174 ? 13.512 9.541 -13.437 1.00 73.31 174 SER A N 1
ATOM 1410 C CA . SER A 1 174 ? 12.310 8.731 -13.189 1.00 73.31 174 SER A CA 1
ATOM 1411 C C . SER A 1 174 ? 12.467 7.798 -11.984 1.00 73.31 174 SER A C 1
ATOM 1413 O O . SER A 1 174 ? 11.534 7.658 -11.198 1.00 73.31 174 SER A O 1
ATOM 1415 N N . ALA A 1 175 ? 13.662 7.230 -11.773 1.00 76.38 175 ALA A N 1
ATOM 1416 C CA . ALA A 1 175 ? 13.950 6.418 -10.592 1.00 76.38 175 ALA A CA 1
ATOM 1417 C C . ALA A 1 175 ? 13.832 7.242 -9.298 1.00 76.38 175 ALA A C 1
ATOM 1419 O O . ALA A 1 175 ? 13.256 6.765 -8.322 1.00 76.38 175 ALA A O 1
ATOM 1420 N N . ILE A 1 176 ? 14.314 8.491 -9.307 1.00 80.94 176 ILE A N 1
ATOM 1421 C CA . ILE A 1 176 ? 14.174 9.429 -8.183 1.00 80.94 176 ILE A CA 1
ATOM 1422 C C . ILE A 1 176 ? 12.697 9.780 -7.951 1.00 80.94 176 ILE A C 1
ATOM 1424 O O . ILE A 1 176 ? 12.241 9.713 -6.812 1.00 80.94 176 ILE A O 1
ATOM 1428 N N . THR A 1 177 ? 11.925 10.091 -9.000 1.00 84.62 177 THR A N 1
ATOM 1429 C CA . THR A 1 177 ? 10.483 10.377 -8.874 1.00 84.62 177 THR A CA 1
ATOM 1430 C C . THR A 1 177 ? 9.721 9.207 -8.250 1.00 84.62 177 THR A C 1
ATOM 1432 O O . THR A 1 177 ? 8.952 9.417 -7.313 1.00 84.62 177 THR A O 1
ATOM 1435 N N . ILE A 1 178 ? 9.965 7.975 -8.715 1.00 82.81 178 ILE A N 1
ATOM 1436 C CA . ILE A 1 178 ? 9.322 6.772 -8.168 1.00 82.81 178 ILE A CA 1
ATOM 1437 C C . ILE A 1 178 ? 9.766 6.545 -6.716 1.00 82.81 178 ILE A C 1
ATOM 1439 O O . ILE A 1 178 ? 8.918 6.334 -5.855 1.00 82.81 178 ILE A O 1
ATOM 1443 N N . ALA A 1 179 ? 11.063 6.656 -6.405 1.00 85.56 179 ALA A N 1
ATOM 1444 C CA . ALA A 1 179 ? 11.565 6.473 -5.042 1.00 85.56 179 ALA A CA 1
ATOM 1445 C C . ALA A 1 179 ? 10.963 7.488 -4.052 1.00 85.56 179 ALA A C 1
ATOM 1447 O O . ALA A 1 179 ? 10.548 7.099 -2.960 1.00 85.56 179 ALA A O 1
ATOM 1448 N N . VAL A 1 180 ? 10.849 8.767 -4.434 1.00 87.69 180 VAL A N 1
ATOM 1449 C CA . VAL A 1 180 ? 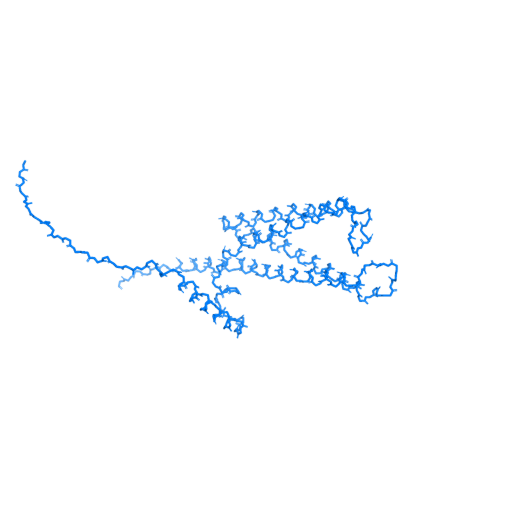10.205 9.811 -3.615 1.00 87.69 180 VAL A CA 1
ATOM 1450 C C . VAL A 1 180 ? 8.714 9.521 -3.420 1.00 87.69 180 VAL A C 1
ATOM 1452 O O . VAL A 1 180 ? 8.227 9.595 -2.293 1.00 87.69 180 VAL A O 1
ATOM 1455 N N . PHE A 1 181 ? 7.997 9.136 -4.479 1.00 86.62 181 PHE A N 1
ATOM 1456 C CA . PHE A 1 181 ? 6.567 8.823 -4.407 1.00 86.62 181 PHE A CA 1
ATOM 1457 C C . PHE A 1 181 ? 6.282 7.586 -3.538 1.00 86.62 181 PHE A C 1
ATOM 1459 O O . PHE A 1 181 ? 5.440 7.642 -2.643 1.00 86.62 181 PHE A O 1
ATOM 1466 N N . CYS A 1 182 ? 7.040 6.500 -3.715 1.00 87.44 182 CYS A N 1
ATOM 1467 C CA . CYS A 1 182 ? 6.940 5.306 -2.874 1.00 87.44 182 CYS A CA 1
ATOM 1468 C C . CYS A 1 182 ? 7.339 5.581 -1.413 1.00 87.44 182 CYS A C 1
ATOM 1470 O O . CYS A 1 182 ? 6.721 5.028 -0.507 1.00 87.44 182 CYS A O 1
ATOM 1472 N N . THR A 1 183 ? 8.312 6.466 -1.161 1.00 89.62 183 THR A N 1
ATOM 1473 C CA . THR A 1 183 ? 8.669 6.890 0.207 1.00 89.62 183 THR A CA 1
ATOM 1474 C C . THR A 1 183 ? 7.537 7.691 0.855 1.00 89.62 183 THR A C 1
ATOM 1476 O O . THR A 1 183 ? 7.212 7.453 2.016 1.00 89.62 183 THR A O 1
ATOM 1479 N N . PHE A 1 184 ? 6.901 8.606 0.114 1.00 89.88 184 PHE A N 1
ATOM 1480 C CA . PHE A 1 184 ? 5.741 9.357 0.601 1.00 89.88 184 PHE A CA 1
ATOM 1481 C C . PHE A 1 184 ? 4.571 8.428 0.951 1.00 89.88 184 PHE A C 1
ATOM 1483 O O . PHE A 1 184 ? 4.027 8.538 2.048 1.00 89.88 184 PHE A O 1
ATOM 1490 N N . ILE A 1 185 ? 4.255 7.461 0.077 1.00 88.19 185 ILE A N 1
ATOM 1491 C CA . ILE A 1 185 ? 3.272 6.407 0.368 1.00 88.19 185 ILE A CA 1
ATOM 1492 C C . ILE A 1 185 ? 3.669 5.664 1.647 1.00 88.19 185 ILE A C 1
ATOM 1494 O O . ILE A 1 185 ? 2.900 5.679 2.597 1.00 88.19 185 ILE A O 1
ATOM 1498 N N . GLY A 1 186 ? 4.884 5.112 1.741 1.00 88.56 186 GLY A N 1
ATOM 1499 C CA . GLY A 1 186 ? 5.334 4.370 2.928 1.00 88.56 186 GLY A CA 1
ATOM 1500 C C . GLY A 1 186 ? 5.206 5.149 4.247 1.00 88.56 186 GLY A C 1
ATOM 1501 O O . GLY A 1 186 ? 4.891 4.560 5.280 1.00 88.56 186 GLY A O 1
ATOM 1502 N N . ILE A 1 187 ? 5.378 6.476 4.223 1.00 90.50 187 ILE A N 1
ATOM 1503 C CA . ILE A 1 187 ? 5.149 7.354 5.382 1.00 90.50 187 ILE A CA 1
ATOM 1504 C C . ILE A 1 187 ? 3.651 7.495 5.707 1.00 90.50 187 ILE A C 1
ATOM 1506 O O . ILE A 1 187 ? 3.282 7.417 6.880 1.00 90.50 187 ILE A O 1
ATOM 1510 N N . CYS A 1 188 ? 2.778 7.657 4.707 1.00 88.06 188 CYS A N 1
ATOM 1511 C CA . CYS A 1 188 ? 1.323 7.655 4.905 1.00 88.06 188 CYS A CA 1
ATOM 1512 C C . CYS A 1 188 ? 0.811 6.308 5.443 1.00 88.06 188 CYS A C 1
ATOM 1514 O O . CYS A 1 188 ? 0.069 6.290 6.424 1.00 88.06 188 CYS A O 1
ATOM 1516 N N . GLU A 1 189 ? 1.268 5.191 4.874 1.00 89.25 189 GLU A N 1
ATOM 1517 C CA . GLU A 1 189 ? 0.885 3.839 5.295 1.00 89.25 189 GLU A CA 1
ATOM 1518 C C . GLU A 1 189 ? 1.325 3.542 6.745 1.00 89.25 189 GLU A C 1
ATOM 1520 O O . GLU A 1 189 ? 0.558 2.964 7.519 1.00 89.25 189 GLU A O 1
ATOM 1525 N N . MET A 1 190 ? 2.524 3.994 7.154 1.00 90.06 190 MET A N 1
ATOM 1526 C CA . MET A 1 190 ? 2.981 3.937 8.555 1.00 90.06 190 MET A CA 1
ATOM 1527 C C . MET A 1 190 ? 2.143 4.814 9.494 1.00 90.06 190 MET A C 1
ATOM 1529 O O . MET A 1 190 ? 1.895 4.433 10.639 1.00 90.06 190 MET A O 1
ATOM 1533 N N . TRP A 1 191 ? 1.704 5.989 9.038 1.00 88.12 191 TRP A N 1
ATOM 1534 C CA . TRP A 1 191 ? 0.848 6.873 9.831 1.00 88.12 191 TRP A CA 1
ATOM 1535 C C . TRP A 1 191 ? -0.543 6.261 10.061 1.00 88.12 191 TRP A C 1
ATOM 1537 O O . TRP A 1 191 ? -1.066 6.318 11.175 1.00 88.12 191 TRP A O 1
ATOM 1547 N N . TRP A 1 192 ? -1.121 5.603 9.050 1.00 86.38 192 TRP A N 1
ATOM 1548 C CA . TRP A 1 192 ? -2.376 4.857 9.201 1.00 86.38 192 TRP A CA 1
ATOM 1549 C C . TRP A 1 192 ? -2.210 3.611 10.076 1.00 86.38 192 TRP A C 1
ATOM 1551 O O . TRP A 1 192 ? -3.046 3.376 10.949 1.00 86.38 192 TRP A O 1
ATOM 1561 N N . LEU A 1 193 ? -1.095 2.883 9.945 1.00 89.56 193 LEU A N 1
ATOM 1562 C CA . LEU A 1 193 ? -0.738 1.780 10.844 1.00 89.56 193 LEU A CA 1
ATOM 1563 C C . LEU A 1 193 ? -0.705 2.232 12.314 1.00 89.56 193 LEU A C 1
ATOM 1565 O O . LEU A 1 193 ? -1.277 1.560 13.171 1.00 89.56 193 LEU A O 1
ATOM 1569 N N . PHE A 1 194 ? -0.096 3.386 12.609 1.00 88.12 194 PHE A N 1
ATOM 1570 C CA . PHE A 1 194 ? -0.077 3.949 13.963 1.00 88.12 194 PHE A CA 1
ATOM 1571 C C . PHE A 1 194 ? -1.493 4.245 14.488 1.00 88.12 194 PHE A C 1
ATOM 1573 O O . PHE A 1 194 ? -1.814 3.871 15.613 1.00 88.12 194 PHE A O 1
ATOM 1580 N N . ILE A 1 195 ? -2.368 4.836 13.664 1.00 84.81 195 ILE A N 1
ATOM 1581 C CA . ILE A 1 195 ? -3.774 5.102 14.028 1.00 84.81 195 ILE A CA 1
ATOM 1582 C C . ILE A 1 195 ? -4.554 3.799 14.282 1.00 84.81 195 ILE A C 1
ATOM 1584 O O . ILE A 1 195 ? -5.349 3.734 15.219 1.00 84.81 195 ILE A O 1
ATOM 1588 N N . MET A 1 196 ? -4.326 2.750 13.488 1.00 83.94 196 MET A N 1
ATOM 1589 C CA . MET A 1 196 ? -4.991 1.452 13.665 1.00 83.94 196 MET A CA 1
ATOM 1590 C C . MET A 1 196 ? -4.498 0.704 14.915 1.00 83.94 196 MET A C 1
ATOM 1592 O O . MET A 1 196 ? -5.295 0.063 15.602 1.00 83.94 196 MET A O 1
ATOM 1596 N N . VAL A 1 197 ? -3.213 0.830 15.266 1.00 87.00 197 VAL A N 1
ATOM 1597 C CA . VAL A 1 197 ? -2.665 0.320 16.536 1.00 87.00 197 VAL A CA 1
ATOM 1598 C C . VAL A 1 197 ? -3.219 1.104 17.735 1.00 87.00 197 VAL A C 1
ATOM 1600 O O . VAL A 1 197 ? -3.614 0.492 18.726 1.00 87.00 197 VAL A O 1
ATOM 1603 N N . ASP A 1 198 ? -3.336 2.431 17.638 1.00 82.88 198 ASP A N 1
ATOM 1604 C CA . ASP A 1 198 ? -3.976 3.273 18.661 1.00 82.88 198 ASP A CA 1
ATOM 1605 C C . ASP A 1 198 ? -5.443 2.852 18.891 1.00 82.88 198 ASP A C 1
ATOM 1607 O O . ASP A 1 198 ? -5.864 2.618 20.027 1.00 82.88 198 ASP A O 1
ATOM 1611 N N . ALA A 1 199 ? -6.198 2.630 17.807 1.00 78.44 199 ALA A N 1
ATOM 1612 C CA . ALA A 1 199 ? -7.581 2.150 17.846 1.00 78.44 199 ALA A CA 1
ATOM 1613 C C . ALA A 1 199 ? -7.731 0.748 18.465 1.00 78.44 199 ALA A C 1
ATOM 1615 O O . ALA A 1 199 ? -8.704 0.499 19.181 1.00 78.44 199 ALA A O 1
ATOM 1616 N N . LEU A 1 200 ? -6.768 -0.151 18.234 1.00 83.06 200 LEU A N 1
ATOM 1617 C CA . LEU A 1 200 ? -6.734 -1.483 18.843 1.00 83.06 200 LEU A CA 1
ATOM 1618 C C . LEU A 1 200 ? -6.467 -1.427 20.361 1.00 83.06 200 LEU A C 1
ATOM 1620 O O . LEU A 1 200 ? -7.007 -2.250 21.098 1.00 83.06 200 LEU A O 1
ATOM 1624 N N . LEU A 1 201 ? -5.665 -0.466 20.832 1.00 80.62 201 LEU A N 1
ATOM 1625 C CA . LEU A 1 201 ? -5.240 -0.364 22.235 1.00 80.62 201 LEU A CA 1
ATOM 1626 C C . LEU A 1 201 ? -6.177 0.484 23.121 1.00 80.62 201 LEU A C 1
ATOM 1628 O O . LEU A 1 201 ? -6.331 0.185 24.308 1.00 80.62 201 LEU A O 1
ATOM 1632 N N . TYR A 1 202 ? -6.806 1.542 22.594 1.00 68.19 202 TYR A N 1
ATOM 1633 C CA . TYR A 1 202 ? -7.531 2.511 23.434 1.00 68.19 202 TYR A CA 1
ATOM 1634 C C . TYR A 1 202 ? -8.941 2.090 23.879 1.00 68.19 202 TYR A C 1
ATOM 1636 O O . TYR A 1 202 ? -9.354 2.476 24.978 1.00 68.19 202 TYR A O 1
ATOM 1644 N N . ASP A 1 203 ? -9.693 1.307 23.092 1.00 61.72 203 ASP A N 1
ATOM 1645 C CA . ASP A 1 203 ? -11.038 0.862 23.518 1.00 61.72 203 ASP A CA 1
ATOM 1646 C C . ASP A 1 203 ? -10.952 -0.141 24.706 1.00 61.72 203 ASP A C 1
ATOM 1648 O O . ASP A 1 203 ? -11.869 -0.198 25.528 1.00 61.72 203 ASP A O 1
ATOM 1652 N N . ASP A 1 204 ? -9.812 -0.822 24.901 1.00 57.94 204 ASP A N 1
ATOM 1653 C CA . ASP A 1 204 ? -9.579 -1.778 26.004 1.00 57.94 204 ASP A CA 1
ATOM 1654 C C . ASP A 1 204 ? -9.426 -1.116 27.380 1.00 57.94 204 ASP A C 1
ATOM 1656 O O . ASP A 1 204 ? -9.999 -1.576 28.375 1.00 57.94 204 ASP A O 1
ATOM 1660 N N . GLN A 1 205 ? -8.725 0.019 27.454 1.00 56.16 205 GLN A N 1
ATOM 1661 C CA . GLN A 1 205 ? -8.662 0.803 28.695 1.00 56.16 205 GLN A CA 1
ATOM 1662 C C . GLN A 1 205 ? -10.054 1.316 29.104 1.00 56.16 205 GLN A C 1
ATOM 1664 O O . GLN A 1 205 ? -10.336 1.507 30.290 1.00 56.16 205 GLN A O 1
ATOM 1669 N N . LYS A 1 206 ? -10.946 1.512 28.123 1.00 54.78 206 LYS A N 1
ATOM 1670 C CA . LYS A 1 206 ? -12.312 1.994 28.334 1.00 54.78 206 LYS A CA 1
ATOM 1671 C C . LYS A 1 206 ? -13.293 0.887 28.729 1.00 54.78 206 LYS A C 1
ATOM 1673 O O . LYS A 1 206 ? -14.219 1.174 29.488 1.00 54.78 206 LYS A O 1
ATOM 1678 N N . SER A 1 207 ? -13.105 -0.354 28.270 1.00 52.88 207 SER A N 1
ATOM 1679 C CA . SER A 1 207 ? -13.878 -1.496 28.780 1.00 52.88 207 SER A CA 1
ATOM 1680 C C . SER A 1 207 ? -13.460 -1.870 30.202 1.00 52.88 207 SER A C 1
ATOM 1682 O O . SER A 1 207 ? -14.327 -2.082 31.047 1.00 52.88 207 SER A O 1
ATOM 1684 N N . SER A 1 208 ? -12.153 -1.880 30.489 1.00 53.78 208 SER A N 1
ATOM 1685 C CA . SER A 1 208 ? -11.625 -2.239 31.813 1.00 53.78 208 SER A CA 1
ATOM 1686 C C . SER A 1 208 ? -12.170 -1.323 32.921 1.00 53.78 208 SER A C 1
ATOM 1688 O O . SER A 1 208 ? -12.798 -1.810 33.860 1.00 53.78 208 SER A O 1
ATOM 1690 N N . ARG A 1 209 ? -12.092 0.008 32.743 1.00 52.53 209 ARG A N 1
ATOM 1691 C CA . ARG A 1 209 ? -12.650 0.979 33.710 1.00 52.53 209 ARG A CA 1
ATOM 1692 C C . ARG A 1 209 ? -14.146 0.806 33.980 1.00 52.53 209 ARG A C 1
ATOM 1694 O O . ARG A 1 209 ? -14.578 0.892 35.119 1.00 52.53 209 ARG A O 1
ATOM 1701 N N . ARG A 1 210 ? -14.942 0.502 32.951 1.00 50.88 210 ARG A N 1
ATOM 1702 C CA . ARG A 1 210 ? -16.388 0.264 33.116 1.00 50.88 210 ARG A CA 1
ATOM 1703 C C . ARG A 1 210 ? -16.717 -0.988 33.925 1.00 50.88 210 ARG A C 1
ATOM 1705 O O . ARG A 1 210 ? -17.830 -1.091 34.422 1.00 50.88 210 ARG A O 1
ATOM 1712 N N . THR A 1 211 ? -15.781 -1.928 34.025 1.00 52.09 211 THR A N 1
ATOM 1713 C CA . THR A 1 211 ? -15.940 -3.105 34.884 1.00 52.09 211 THR A CA 1
ATOM 1714 C C . THR A 1 211 ? -15.643 -2.712 36.331 1.00 52.09 211 THR A C 1
ATOM 1716 O O . THR A 1 211 ? -16.506 -2.889 37.183 1.00 52.09 211 THR A O 1
ATOM 1719 N N . SER A 1 212 ? -14.506 -2.050 36.587 1.00 55.03 212 SER A N 1
ATOM 1720 C CA . SER A 1 212 ? -14.126 -1.607 37.938 1.00 55.03 212 SER A CA 1
ATOM 1721 C C . SER A 1 212 ? -15.090 -0.588 38.556 1.00 55.03 212 SER A C 1
ATOM 1723 O O . SER A 1 212 ? -15.351 -0.649 39.754 1.00 55.03 212 SER A O 1
ATOM 1725 N N . ASP A 1 213 ? -15.657 0.322 37.756 1.00 54.19 213 ASP A N 1
ATOM 1726 C CA . ASP A 1 213 ? -16.621 1.323 38.241 1.00 54.19 213 ASP A CA 1
ATOM 1727 C C . ASP A 1 213 ? -17.961 0.680 38.670 1.00 54.19 213 ASP A C 1
ATOM 1729 O O . ASP A 1 213 ? -18.664 1.227 39.517 1.00 54.19 213 ASP A O 1
ATOM 1733 N N . ASN A 1 214 ? -18.302 -0.495 38.122 1.00 53.78 214 ASN A N 1
ATOM 1734 C CA . ASN A 1 214 ? -19.498 -1.268 38.482 1.00 53.78 214 ASN A CA 1
ATOM 1735 C C . ASN A 1 214 ? -19.263 -2.248 39.650 1.00 53.78 214 ASN A C 1
ATOM 1737 O O . ASN A 1 214 ? -20.224 -2.809 40.172 1.00 53.78 214 ASN A O 1
ATOM 1741 N N . GLU A 1 215 ? -18.009 -2.487 40.044 1.00 51.78 215 GLU A N 1
ATOM 1742 C CA . GLU A 1 215 ? -17.630 -3.498 41.045 1.00 51.78 215 GLU A CA 1
ATOM 1743 C C . GLU A 1 215 ? -17.540 -2.928 42.476 1.00 51.78 215 GLU A C 1
ATOM 1745 O O . GLU A 1 215 ? -17.326 -3.662 43.439 1.00 51.78 215 GLU A O 1
ATOM 1750 N N . TYR A 1 216 ? -17.790 -1.625 42.645 1.00 50.88 216 TYR A N 1
ATOM 1751 C CA . TYR A 1 216 ? -18.062 -1.012 43.947 1.00 50.88 216 TYR A CA 1
ATOM 1752 C C . TYR A 1 216 ? -19.566 -1.068 44.271 1.00 50.88 216 TYR A C 1
ATOM 1754 O O . TYR A 1 216 ? -20.320 -0.217 43.789 1.00 50.88 216 TYR A O 1
ATOM 1762 N N . PRO A 1 217 ? -20.040 -2.007 45.118 1.00 49.44 217 PRO A N 1
ATOM 1763 C CA . PRO A 1 217 ? -21.422 -1.985 45.577 1.00 49.44 217 PRO A CA 1
ATOM 1764 C C . PRO A 1 217 ? -21.665 -0.717 46.398 1.00 49.44 217 PRO A C 1
ATOM 1766 O O . PRO A 1 217 ? -20.934 -0.416 47.347 1.00 49.44 217 PRO A O 1
ATOM 1769 N N . SER A 1 218 ? -22.709 0.028 46.040 1.00 52.88 218 SER A N 1
ATOM 1770 C CA . SER A 1 218 ? -23.119 1.227 46.765 1.00 52.88 218 SER A CA 1
ATOM 1771 C C . SER A 1 218 ? -23.475 0.854 48.206 1.00 52.88 218 SER A C 1
ATOM 1773 O O . SER A 1 218 ? -24.507 0.228 48.447 1.00 52.88 218 SER A O 1
ATOM 1775 N N . ARG A 1 219 ? -22.628 1.225 49.177 1.00 49.59 219 ARG A N 1
ATOM 1776 C CA . ARG A 1 219 ? -22.999 1.107 50.594 1.00 49.59 219 ARG A CA 1
ATOM 1777 C C . ARG A 1 219 ? -24.260 1.949 50.823 1.00 49.59 219 ARG A C 1
ATOM 1779 O O . ARG A 1 219 ? -24.236 3.128 50.463 1.00 49.59 219 ARG A O 1
ATOM 1786 N N . PRO A 1 220 ? -25.338 1.394 51.402 1.00 52.53 220 PRO A N 1
ATOM 1787 C CA . PRO A 1 220 ? -26.483 2.206 51.780 1.00 52.53 220 PRO A CA 1
ATOM 1788 C C . PRO A 1 220 ? -26.044 3.220 52.840 1.00 52.53 220 PRO A C 1
ATOM 1790 O O . PRO A 1 220 ? -25.348 2.867 53.794 1.00 52.53 220 PRO A O 1
ATOM 1793 N N . HIS A 1 221 ? -26.442 4.477 52.657 1.00 45.22 221 HIS A N 1
ATOM 1794 C CA . HIS A 1 221 ? -26.359 5.475 53.714 1.00 45.22 221 HIS A CA 1
ATOM 1795 C C . HIS A 1 221 ? -27.473 5.206 54.730 1.00 45.22 221 HIS A C 1
ATOM 1797 O O . HIS A 1 221 ? -28.647 5.399 54.412 1.00 45.22 221 HIS A O 1
ATOM 1803 N N . ASN A 1 222 ? -27.066 4.793 55.930 1.00 46.22 222 ASN A N 1
ATOM 1804 C CA . ASN A 1 222 ? -27.803 4.974 57.180 1.00 46.22 222 ASN A CA 1
ATOM 1805 C C . ASN A 1 222 ? -27.091 6.066 57.991 1.00 46.22 222 ASN A C 1
ATOM 1807 O O . ASN A 1 222 ? -25.842 6.120 57.886 1.00 46.22 222 ASN A O 1
#